Protein AF-A0AB73JIA0-F1 (afdb_monomer)

Solvent-accessible surface area (backbone atoms only — not comparable to full-atom values): 14055 Å² total; per-residue (Å²): 129,87,84,72,58,56,67,62,45,31,50,51,51,56,72,40,84,69,51,59,65,54,54,17,64,78,56,69,47,55,51,71,58,53,50,29,44,58,71,62,78,37,61,73,92,74,50,54,69,69,57,52,50,42,44,34,54,50,27,64,76,40,38,67,52,55,61,73,44,69,89,52,58,68,71,34,65,68,38,80,72,57,69,66,48,55,48,43,53,55,27,49,50,52,42,43,54,39,39,59,33,87,91,45,92,52,66,79,91,64,78,42,84,48,72,63,80,45,63,48,99,85,70,47,74,52,79,78,54,69,36,26,42,36,36,78,46,75,42,76,35,52,53,97,92,46,76,44,84,37,79,47,63,37,73,26,75,54,93,66,91,79,59,96,83,54,54,74,68,51,70,40,68,46,68,45,58,58,58,50,52,53,50,50,18,47,40,45,66,74,67,28,52,73,46,65,46,62,84,51,97,90,43,60,34,41,31,41,34,65,90,83,55,76,42,75,43,56,64,47,83,38,37,41,68,47,74,43,62,46,89,89,66,67,86,131

Mean predicted aligned error: 7.56 Å

Foldseek 3Di:
DPPDPLLVLLLLLLQALPDLVNLCVQLVPDSVVSVCCSVVVDPPVPDDPSVSVSSSVVSVVCVVLSVVCPPPDVQLSNFDDDPQVVQQLVQVVVQQVLQQDPVHPQHQPDKDWDQDWDADPVRDTDRPDAIWIWGFDWTWTDGDHDTDTATQIATGGDPDDDDPPWAFPDKGKDAPSSVVVSVSSVLVVLPWDWDWDDDDPVGTAIWIGSVVDIDGRPRNVRIHMDIDTDPVPPDD

Radius of gyration: 21.77 Å; Cα contacts (8 Å, |Δi|>4): 310; chains: 1; bounding box: 43×48×71 Å

InterPro domains:
  IPR010982 Lambda repressor-like, DNA-binding domain superfamily [SSF47413] (15-68)

Sequence (236 aa):
MENYDVIGSVNTLLQSDIQTSKISKETGISKGYITNLRNGNRNITKASYEVVEKLFQYYLEKREYIEASKDIDENILKTQIPKDIQQFISSLKKSIDNINDSDTNNGINEIAFKQIFNMNKSKQSNNFIKPYWQVDETIPLKFKYDIYAYQLTILTPIEYNININDEIKDFEIVFNHNELELMLKQLIYKGAKVKLIKPSVHGTGVYIDTTQDEIFKYETSFIDIKVNFDNKGGIK

Structure (mmCIF, N/CA/C/O backbone):
data_AF-A0AB73JIA0-F1
#
_entry.id   AF-A0AB73JIA0-F1
#
loop_
_atom_site.group_PDB
_atom_site.id
_atom_site.type_symbol
_atom_site.label_atom_id
_atom_site.label_alt_id
_atom_site.label_comp_id
_atom_site.label_asym_id
_atom_site.label_entity_id
_atom_site.label_seq_id
_atom_site.pdbx_PDB_ins_code
_atom_site.Cartn_x
_atom_site.Cartn_y
_atom_site.Cartn_z
_atom_site.occupancy
_atom_site.B_iso_or_equiv
_atom_site.auth_seq_id
_atom_site.auth_comp_id
_atom_site.auth_asym_id
_atom_site.auth_atom_id
_atom_site.pdbx_PDB_model_num
ATOM 1 N N . MET A 1 1 ? -3.646 30.450 7.643 1.00 40.03 1 MET A N 1
ATOM 2 C CA . MET A 1 1 ? -3.915 29.196 8.375 1.00 40.03 1 MET A CA 1
ATOM 3 C C . MET A 1 1 ? -5.295 28.741 7.964 1.00 40.03 1 MET A C 1
ATOM 5 O O . MET A 1 1 ? -6.249 29.454 8.249 1.00 40.03 1 MET A O 1
ATOM 9 N N . GLU A 1 2 ? -5.400 27.636 7.228 1.00 45.44 2 GLU A N 1
ATOM 10 C CA . GLU A 1 2 ? -6.693 26.970 7.060 1.00 45.44 2 GLU A CA 1
ATOM 11 C C . GLU A 1 2 ? -7.216 26.612 8.453 1.00 45.44 2 GLU A C 1
ATOM 13 O O . GLU A 1 2 ? -6.493 26.030 9.265 1.00 45.44 2 GLU A O 1
ATOM 18 N N . ASN A 1 3 ? -8.436 27.037 8.767 1.00 51.41 3 ASN A N 1
ATOM 19 C CA . ASN A 1 3 ? -9.068 26.739 10.042 1.00 51.41 3 ASN A CA 1
ATOM 20 C C . ASN A 1 3 ? -9.580 25.296 9.972 1.00 51.41 3 ASN A C 1
ATOM 22 O O . ASN A 1 3 ? -10.718 25.058 9.572 1.00 51.41 3 ASN A O 1
ATOM 26 N N . TYR A 1 4 ? -8.703 24.328 10.245 1.00 68.81 4 TYR A N 1
ATOM 27 C CA . TYR A 1 4 ? -9.088 22.923 10.270 1.00 68.81 4 TYR A CA 1
ATOM 28 C C . TYR A 1 4 ? -10.091 22.702 11.401 1.00 68.81 4 TYR A C 1
ATOM 30 O O . TYR A 1 4 ? -9.795 22.973 12.566 1.00 68.81 4 TYR A O 1
ATOM 38 N N . ASP A 1 5 ? -11.269 22.177 11.064 1.00 88.69 5 ASP A N 1
ATOM 39 C CA . ASP A 1 5 ? -12.196 21.652 12.062 1.00 88.69 5 ASP A CA 1
ATOM 40 C C . ASP A 1 5 ? -11.578 20.394 12.689 1.00 88.69 5 ASP A C 1
ATOM 42 O O . ASP A 1 5 ? -11.733 19.273 12.196 1.00 88.69 5 ASP A O 1
ATOM 46 N N . VAL A 1 6 ? -10.815 20.600 13.766 1.00 92.31 6 VAL A N 1
ATOM 47 C CA . VAL A 1 6 ? -10.106 19.545 14.502 1.00 92.31 6 VAL A CA 1
ATOM 48 C C . VAL A 1 6 ? -11.089 18.489 15.002 1.00 92.31 6 VAL A C 1
ATOM 50 O O . VAL A 1 6 ? -10.838 17.292 14.873 1.00 92.31 6 VAL A O 1
ATOM 53 N N . ILE A 1 7 ? -12.234 18.915 15.540 1.00 92.56 7 ILE A N 1
ATOM 54 C CA . ILE A 1 7 ? -13.235 17.999 16.091 1.00 92.56 7 ILE A CA 1
ATOM 55 C C . ILE A 1 7 ? -13.922 17.215 14.971 1.00 92.56 7 ILE A C 1
ATOM 57 O O . ILE A 1 7 ? -14.058 15.996 15.086 1.00 92.56 7 ILE A O 1
ATOM 61 N N . GLY A 1 8 ? -14.303 17.873 13.874 1.00 92.06 8 GLY A N 1
ATOM 62 C CA . GLY A 1 8 ? -14.850 17.209 12.688 1.00 92.06 8 GLY A CA 1
ATOM 63 C C . GLY A 1 8 ? -13.879 16.194 12.083 1.00 92.06 8 GLY A C 1
ATOM 64 O O . GLY A 1 8 ? -14.271 15.073 11.755 1.00 92.06 8 GLY A O 1
ATOM 65 N N . SER A 1 9 ? -12.592 16.533 12.033 1.00 94.44 9 SER A N 1
ATOM 66 C CA . SER A 1 9 ? -11.524 15.648 11.552 1.00 94.44 9 SER A CA 1
ATOM 67 C C . SER A 1 9 ? -11.383 14.397 12.427 1.00 94.44 9 SER A C 1
ATOM 69 O O . SER A 1 9 ? -11.387 13.271 11.926 1.00 94.44 9 SER A O 1
ATOM 71 N N . VAL A 1 10 ? -11.359 14.568 13.753 1.00 95.06 10 VAL A N 1
ATOM 72 C CA . VAL A 1 10 ? -11.325 13.438 14.693 1.00 95.06 10 VAL A CA 1
ATOM 73 C C . VAL A 1 10 ? -12.592 12.586 14.587 1.00 95.06 10 VAL A C 1
ATOM 75 O O . VAL A 1 10 ? -12.501 11.360 14.599 1.00 95.06 10 VAL A O 1
ATOM 78 N N . ASN A 1 11 ? -13.771 13.191 14.431 1.00 93.44 11 ASN A N 1
ATOM 79 C CA . ASN A 1 11 ? -15.011 12.438 14.229 1.00 93.44 11 ASN A CA 1
ATOM 80 C C . ASN A 1 11 ? -14.983 11.623 12.930 1.00 93.44 11 ASN A C 1
ATOM 82 O O . ASN A 1 11 ? -15.370 10.455 12.943 1.00 93.44 11 ASN A O 1
ATOM 86 N N . THR A 1 12 ? -14.449 12.192 11.847 1.00 93.75 12 THR A N 1
ATOM 87 C CA . THR A 1 12 ? -14.273 11.488 10.567 1.00 93.75 12 THR A CA 1
ATOM 88 C C . THR A 1 12 ? -13.355 10.274 10.738 1.00 93.75 12 THR A C 1
ATOM 90 O O . THR A 1 12 ? -13.700 9.166 10.329 1.00 93.75 12 THR A O 1
ATOM 93 N N . LEU A 1 13 ? -12.223 10.431 11.436 1.00 95.00 13 LEU A N 1
ATOM 94 C CA . LEU A 1 13 ? -11.347 9.312 11.796 1.00 95.00 13 LEU A CA 1
ATOM 95 C C . LEU A 1 13 ? -12.089 8.244 12.615 1.00 95.00 13 LEU A C 1
ATOM 97 O O . LEU A 1 13 ? -11.965 7.046 12.349 1.00 95.00 13 LEU A O 1
ATOM 101 N N . LEU A 1 14 ? -12.851 8.652 13.629 1.00 94.19 14 LEU A N 1
ATOM 102 C CA . LEU A 1 14 ? -13.578 7.721 14.489 1.00 94.19 14 LEU A CA 1
ATOM 103 C C . LEU A 1 14 ? -14.649 6.945 13.714 1.00 94.19 14 LEU A C 1
ATOM 105 O O . LEU A 1 14 ? -14.867 5.780 14.038 1.00 94.19 14 LEU A O 1
ATOM 109 N N . GLN A 1 15 ? -15.250 7.535 12.684 1.00 91.62 15 GLN A N 1
ATOM 110 C CA . GLN A 1 15 ? -16.248 6.893 11.822 1.00 91.62 15 GLN A CA 1
ATOM 111 C C . GLN A 1 15 ? -15.644 6.073 10.668 1.00 91.62 15 GLN A C 1
ATOM 113 O O . GLN A 1 15 ? -16.361 5.285 10.060 1.00 91.62 15 GLN A O 1
ATOM 118 N N . SER A 1 16 ? -14.343 6.206 10.391 1.00 92.19 16 SER A N 1
ATOM 119 C CA . SER A 1 16 ? -13.659 5.434 9.344 1.00 92.19 16 SER A CA 1
ATOM 120 C C . SER A 1 16 ? -13.633 3.919 9.611 1.00 92.19 16 SER A C 1
ATOM 122 O O . SER A 1 16 ? -13.743 3.455 10.753 1.00 92.19 16 SER A O 1
ATOM 124 N N . ASP A 1 17 ? -13.379 3.131 8.563 1.00 90.31 17 ASP A N 1
ATOM 125 C CA . ASP A 1 17 ? -13.228 1.671 8.642 1.00 90.31 17 ASP A CA 1
ATOM 126 C C . ASP A 1 17 ? -11.892 1.222 9.268 1.00 90.31 17 ASP A C 1
ATOM 128 O O . ASP A 1 17 ? -11.671 0.030 9.507 1.00 90.31 17 ASP A O 1
ATOM 132 N N . ILE A 1 18 ? -11.014 2.168 9.620 1.00 91.75 18 ILE A N 1
ATOM 133 C CA . ILE A 1 18 ? -9.760 1.882 10.315 1.00 91.75 18 ILE A CA 1
ATOM 134 C C . ILE A 1 18 ? -10.070 1.146 11.622 1.00 91.75 18 ILE A C 1
ATOM 136 O O . ILE A 1 18 ? -10.927 1.539 12.416 1.00 91.75 18 ILE A O 1
ATOM 140 N N . GLN A 1 19 ? -9.368 0.044 11.877 1.00 91.69 19 GLN A N 1
ATOM 141 C CA . GLN A 1 19 ? -9.635 -0.775 13.056 1.00 91.69 19 GLN A CA 1
ATOM 142 C C . GLN A 1 19 ? -9.323 -0.015 14.352 1.00 91.69 19 GLN A C 1
ATOM 144 O O . GLN A 1 19 ? -8.246 0.558 14.509 1.00 91.69 19 GLN A O 1
ATOM 149 N N . THR A 1 20 ? -10.206 -0.120 15.349 1.00 94.38 20 THR A N 1
ATOM 150 C CA . THR A 1 20 ? -10.002 0.458 16.693 1.00 94.38 20 THR A CA 1
ATOM 151 C C . THR A 1 20 ? -8.672 0.030 17.317 1.00 94.38 20 THR A C 1
ATOM 153 O O . THR A 1 20 ? -8.008 0.826 17.972 1.00 94.38 20 THR A O 1
ATOM 156 N N . SER A 1 21 ? -8.255 -1.223 17.109 1.00 93.50 21 SER A N 1
ATOM 157 C CA . SER A 1 21 ? -6.951 -1.722 17.563 1.00 93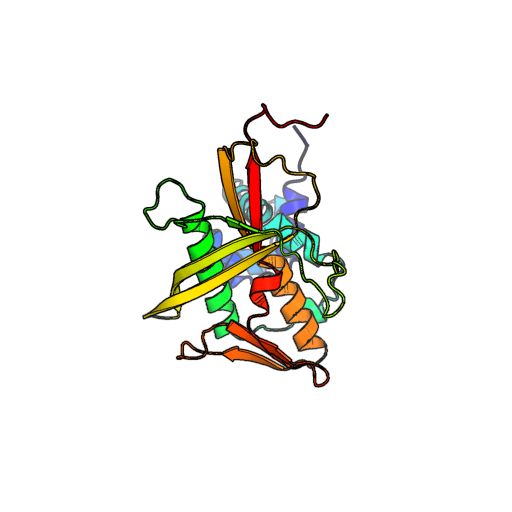.50 21 SER A CA 1
ATOM 158 C C . SER A 1 21 ? -5.773 -1.021 16.889 1.00 93.50 21 SER A C 1
ATOM 160 O O . SER A 1 21 ? -4.754 -0.827 17.545 1.00 93.50 21 SER A O 1
ATOM 162 N N . LYS A 1 22 ? -5.906 -0.638 15.613 1.00 92.25 22 LYS A N 1
ATOM 163 C CA . LYS A 1 22 ? -4.869 0.082 14.864 1.00 92.25 22 LYS A CA 1
ATOM 164 C C . LYS A 1 22 ? -4.749 1.520 15.363 1.00 92.25 22 LYS A C 1
ATOM 166 O O . LYS A 1 22 ? -3.665 1.901 15.786 1.00 92.25 22 LYS A O 1
ATOM 171 N N . ILE A 1 23 ? -5.876 2.236 15.469 1.00 95.94 23 ILE A N 1
ATOM 172 C CA . ILE A 1 23 ? -5.928 3.587 16.059 1.00 95.94 23 ILE A CA 1
ATOM 173 C C . ILE A 1 23 ? -5.315 3.568 17.460 1.00 95.94 23 ILE A C 1
ATOM 175 O O . ILE A 1 23 ? -4.433 4.359 17.766 1.00 95.94 23 ILE A O 1
ATOM 179 N N . SER A 1 24 ? -5.739 2.629 18.307 1.00 96.75 24 SER A N 1
ATOM 180 C CA . SER A 1 24 ? -5.240 2.511 19.679 1.00 96.75 24 SER A CA 1
ATOM 181 C C . SER A 1 24 ? -3.727 2.297 19.743 1.00 96.75 24 SER A C 1
ATOM 183 O O . SER A 1 24 ? -3.047 2.944 20.535 1.00 96.75 24 SER A O 1
ATOM 185 N N . LYS A 1 25 ? -3.194 1.405 18.903 1.00 95.00 25 LYS A N 1
ATOM 186 C CA . LYS A 1 25 ? -1.763 1.099 18.868 1.00 95.00 25 LYS A CA 1
ATOM 187 C C . LYS A 1 25 ? -0.935 2.286 18.377 1.00 95.00 25 LYS A C 1
ATOM 189 O O . LYS A 1 25 ? 0.096 2.566 18.972 1.00 95.00 25 LYS A O 1
ATOM 194 N N . GLU A 1 26 ? -1.366 2.940 17.302 1.00 94.81 26 GLU A N 1
ATOM 195 C CA . GLU A 1 26 ? -0.594 4.006 16.648 1.00 94.81 26 GLU A CA 1
ATOM 196 C C . GLU A 1 26 ? -0.699 5.338 17.411 1.00 94.81 26 GLU A C 1
ATOM 198 O O . GLU A 1 26 ? 0.279 6.068 17.497 1.00 94.81 26 GLU A O 1
ATOM 203 N N . THR A 1 27 ? -1.825 5.608 18.080 1.00 95.75 27 THR A N 1
ATOM 204 C CA . THR A 1 27 ? -1.998 6.820 18.911 1.00 95.75 27 THR A CA 1
ATOM 205 C C . THR A 1 27 ? -1.562 6.647 20.368 1.00 95.75 27 THR A C 1
ATOM 207 O O . THR A 1 27 ? -1.450 7.624 21.105 1.00 95.75 27 THR A O 1
ATOM 210 N N . GLY A 1 28 ? -1.391 5.409 20.839 1.00 95.75 28 GLY A N 1
ATOM 211 C CA . GLY A 1 28 ? -1.160 5.100 22.254 1.00 95.75 28 GLY A CA 1
ATOM 212 C C . GLY A 1 28 ? -2.385 5.300 23.162 1.00 95.75 28 GLY A C 1
ATOM 213 O O . GLY A 1 28 ? -2.286 5.128 24.377 1.00 95.75 28 GLY A O 1
ATOM 214 N N . ILE A 1 29 ? -3.553 5.644 22.611 1.00 96.62 29 ILE A N 1
ATOM 215 C CA . ILE A 1 29 ? -4.802 5.770 23.370 1.00 96.62 29 ILE A CA 1
ATOM 216 C C . ILE A 1 29 ? -5.396 4.376 23.586 1.00 96.62 29 ILE A C 1
ATOM 218 O O . ILE A 1 29 ? -5.401 3.537 22.686 1.00 96.62 29 ILE A O 1
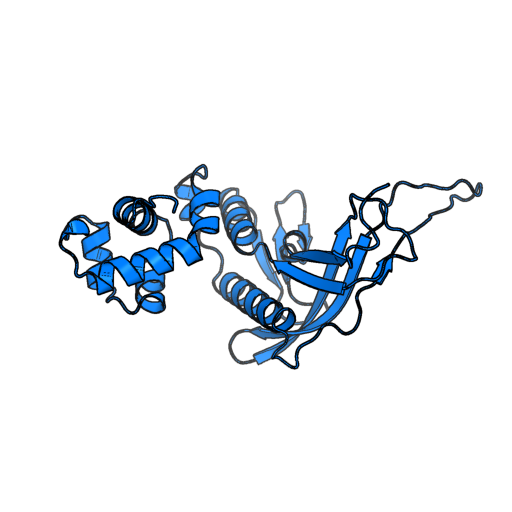ATOM 222 N N . SER A 1 30 ? -5.936 4.098 24.775 1.00 96.62 30 SER A N 1
ATOM 223 C CA . SER A 1 30 ? -6.448 2.759 25.081 1.00 96.62 30 SER A CA 1
ATOM 224 C C . SER A 1 30 ? -7.618 2.356 24.174 1.00 96.62 30 SER A C 1
ATOM 226 O O . SER A 1 30 ? -8.516 3.147 23.878 1.00 96.62 30 SER A O 1
ATOM 228 N N . LYS A 1 31 ? -7.649 1.080 23.768 1.00 96.75 31 LYS A N 1
ATOM 229 C CA . LYS A 1 31 ? -8.689 0.534 22.880 1.00 96.75 31 LYS A CA 1
ATOM 230 C C . LYS A 1 31 ? -10.099 0.803 23.410 1.00 96.75 31 LYS A C 1
ATOM 232 O O . LYS A 1 31 ? -10.961 1.217 22.647 1.00 96.75 31 LYS A O 1
ATOM 237 N N . GLY A 1 32 ? -10.313 0.630 24.718 1.00 96.19 32 GLY A N 1
ATOM 238 C CA . GLY A 1 32 ? -11.599 0.915 25.361 1.00 96.19 32 GLY A CA 1
ATOM 239 C C . GLY A 1 32 ? -11.997 2.393 25.299 1.00 96.19 32 GLY A C 1
ATOM 240 O O . GLY A 1 32 ? -13.177 2.700 25.143 1.00 96.19 32 GLY A O 1
ATOM 241 N N . TYR A 1 33 ? -11.032 3.317 25.363 1.00 96.19 33 TYR A N 1
ATOM 242 C CA . TYR A 1 33 ? -11.296 4.745 25.175 1.00 96.19 33 TYR A CA 1
ATOM 243 C C . TYR A 1 33 ? -11.775 5.021 23.745 1.00 96.19 33 TYR A C 1
ATOM 245 O O . TYR A 1 33 ? -12.819 5.647 23.575 1.00 96.19 33 TYR A O 1
ATOM 253 N N . ILE A 1 34 ? -11.070 4.502 22.731 1.00 96.94 34 ILE A N 1
ATOM 254 C CA . ILE A 1 34 ? -11.454 4.672 21.319 1.00 96.94 34 ILE A CA 1
ATOM 255 C C . ILE A 1 34 ? -12.827 4.050 21.038 1.00 96.94 34 ILE A C 1
ATOM 257 O O . ILE A 1 34 ? -13.661 4.690 20.404 1.00 96.94 34 ILE A O 1
ATOM 261 N N . THR A 1 35 ? -13.109 2.847 21.552 1.00 96.00 35 THR A N 1
ATOM 262 C CA . THR A 1 35 ? -14.434 2.215 21.424 1.00 96.00 35 THR A CA 1
ATOM 263 C C . THR A 1 35 ? -15.538 3.099 22.002 1.00 96.00 35 THR A C 1
ATOM 265 O O . THR A 1 35 ? -16.576 3.280 21.373 1.00 96.00 35 THR A O 1
ATOM 268 N N . ASN A 1 36 ? -15.320 3.683 23.183 1.00 95.88 36 ASN A N 1
ATOM 269 C CA . ASN A 1 36 ? -16.314 4.555 23.805 1.00 95.88 36 ASN A CA 1
ATOM 270 C C . ASN A 1 36 ? -16.536 5.855 23.023 1.00 95.88 36 ASN A C 1
ATOM 272 O O . ASN A 1 36 ? -17.668 6.330 22.987 1.00 95.88 36 ASN A O 1
ATOM 276 N N . LEU A 1 37 ? -15.495 6.414 22.397 1.00 95.31 37 LEU A N 1
ATOM 277 C CA . LEU A 1 37 ? -15.652 7.555 21.491 1.00 95.31 37 LEU A CA 1
ATOM 278 C C . LEU A 1 37 ? -16.466 7.169 20.249 1.00 95.31 37 LEU A C 1
ATOM 280 O O . LEU A 1 37 ? -17.422 7.860 19.917 1.00 95.31 37 LEU A O 1
ATOM 284 N N . ARG A 1 38 ? -16.140 6.039 19.605 1.00 94.12 38 ARG A N 1
ATOM 285 C CA . ARG A 1 38 ? -16.856 5.546 18.413 1.00 94.12 38 ARG A CA 1
ATOM 286 C C . ARG A 1 38 ? -18.339 5.305 18.663 1.00 94.12 38 ARG A C 1
ATOM 288 O O . ARG A 1 38 ? -19.166 5.650 17.832 1.00 94.12 38 ARG A O 1
ATOM 295 N N . ASN A 1 39 ? -18.663 4.737 19.819 1.00 93.12 39 ASN A N 1
ATOM 296 C CA . ASN A 1 39 ? -20.038 4.403 20.178 1.00 93.12 39 ASN A CA 1
ATOM 297 C C . ASN A 1 39 ? -20.837 5.614 20.697 1.00 93.12 39 ASN A C 1
ATOM 299 O O . ASN A 1 39 ? -21.994 5.452 21.066 1.00 93.12 39 ASN A O 1
ATOM 303 N N . GLY A 1 40 ? -20.229 6.801 20.809 1.00 88.88 40 GLY A N 1
ATOM 304 C CA . GLY A 1 40 ? -20.873 7.986 21.389 1.00 88.88 40 GLY A CA 1
ATOM 305 C C . GLY A 1 40 ? -21.019 7.955 22.917 1.00 88.88 40 GLY A C 1
ATOM 306 O O . GLY A 1 40 ? -21.545 8.897 23.505 1.00 88.88 40 GLY A O 1
ATOM 307 N N . ASN A 1 41 ? -20.500 6.920 23.589 1.00 89.50 41 ASN A N 1
ATOM 308 C CA . ASN A 1 41 ? -20.487 6.810 25.055 1.00 89.50 41 ASN A CA 1
ATOM 309 C C . ASN A 1 41 ? -19.570 7.857 25.715 1.00 89.50 41 ASN A C 1
ATOM 311 O O . ASN A 1 41 ? -19.688 8.139 26.908 1.00 89.50 41 ASN A O 1
ATOM 315 N N . ARG A 1 42 ? -18.620 8.415 24.957 1.00 87.75 42 ARG A N 1
ATOM 316 C CA . ARG A 1 42 ? -17.797 9.566 25.342 1.00 87.75 42 ARG A CA 1
ATOM 317 C C . ARG A 1 42 ? -17.873 10.631 24.261 1.00 87.75 42 ARG A C 1
ATOM 319 O O . ARG A 1 42 ? -17.785 10.319 23.080 1.00 87.75 42 ARG A O 1
ATOM 326 N N . ASN A 1 43 ? -17.978 11.888 24.683 1.00 88.31 43 ASN A N 1
ATOM 327 C CA . ASN A 1 43 ? -17.952 13.027 23.774 1.00 88.31 43 ASN A CA 1
ATOM 328 C C . ASN A 1 43 ? -16.510 13.519 23.592 1.00 88.31 43 ASN A C 1
ATOM 330 O O . ASN A 1 43 ? -15.858 13.875 24.576 1.00 88.31 43 ASN A O 1
ATOM 334 N N . ILE A 1 44 ? -16.037 13.567 22.345 1.00 91.19 44 ILE A N 1
ATOM 335 C CA . ILE A 1 44 ? -14.698 14.056 22.004 1.00 91.19 44 ILE A CA 1
ATOM 336 C C . ILE A 1 44 ? -14.473 15.513 22.431 1.00 91.19 44 ILE A C 1
ATOM 338 O O . 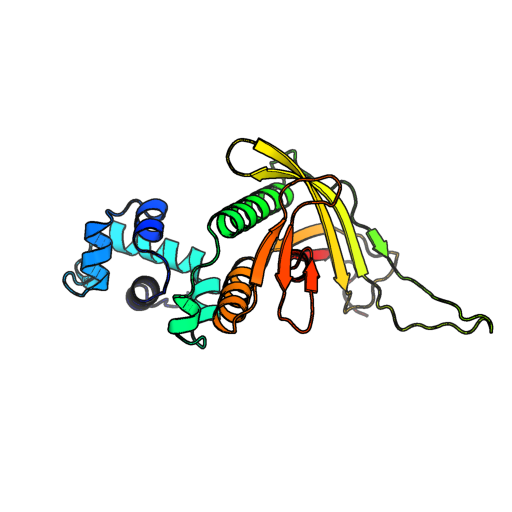ILE A 1 44 ? -13.368 15.860 22.828 1.00 91.19 44 ILE A O 1
ATOM 342 N N . THR A 1 45 ? -15.517 16.349 22.474 1.00 88.88 45 THR A N 1
ATOM 343 C CA . THR A 1 45 ? -15.402 17.749 22.929 1.00 88.88 45 THR A CA 1
ATOM 344 C C . THR A 1 45 ? -15.084 17.875 24.420 1.00 88.88 45 THR A C 1
ATOM 346 O O . THR A 1 45 ? -14.718 18.950 24.884 1.00 88.88 45 THR A O 1
ATOM 349 N N . LYS A 1 46 ? -15.221 16.779 25.177 1.00 91.31 46 LYS A N 1
ATOM 350 C CA . LYS A 1 46 ? -14.870 16.679 26.600 1.00 91.31 46 LYS A CA 1
ATOM 351 C C . LYS A 1 46 ? -13.577 15.889 26.835 1.00 91.31 46 LYS A C 1
ATOM 353 O O . LYS A 1 46 ? -13.227 15.639 27.987 1.00 91.31 46 LYS A O 1
ATOM 358 N N . ALA A 1 47 ? -12.906 15.431 25.776 1.00 92.12 47 ALA A N 1
ATOM 359 C CA . ALA A 1 47 ? -11.626 14.746 25.895 1.00 92.12 47 ALA A CA 1
ATOM 360 C C . ALA A 1 47 ? -10.512 15.737 26.271 1.00 92.12 47 ALA A C 1
ATOM 362 O O . ALA A 1 47 ? -10.645 16.945 26.079 1.00 92.12 47 ALA A O 1
ATOM 363 N N . SER A 1 48 ? -9.407 15.229 26.824 1.00 94.50 48 SER A N 1
ATOM 364 C CA . SER A 1 48 ? -8.239 16.071 27.085 1.00 94.50 48 SER A CA 1
ATOM 365 C C . SER A 1 48 ? -7.628 16.556 25.771 1.00 94.50 48 SER A C 1
ATOM 367 O O . SER A 1 48 ? -7.708 15.865 24.753 1.00 94.50 48 SER A O 1
ATOM 369 N N . TYR A 1 49 ? -6.964 17.713 25.820 1.00 93.56 49 TYR A N 1
ATOM 370 C CA . TYR A 1 49 ? -6.220 18.255 24.681 1.00 93.56 49 TYR A CA 1
ATOM 371 C C . TYR A 1 49 ? -5.285 17.205 24.064 1.00 93.56 49 TYR A C 1
ATOM 373 O O . TYR A 1 49 ? -5.349 16.969 22.866 1.00 93.56 49 TYR A O 1
ATOM 381 N N . GLU A 1 50 ? -4.517 16.491 24.894 1.00 95.12 50 GLU A N 1
ATOM 382 C CA . GLU A 1 50 ? -3.595 15.437 24.446 1.00 95.12 50 GLU A CA 1
ATOM 383 C C . GLU A 1 50 ? -4.294 14.331 23.633 1.00 95.12 50 GLU A C 1
ATOM 385 O O . GLU A 1 50 ? -3.757 13.845 22.639 1.00 95.12 50 GLU A O 1
ATOM 390 N N . VAL A 1 51 ? -5.502 13.918 24.032 1.00 95.88 51 VAL A N 1
ATOM 391 C CA . VAL A 1 51 ? -6.266 12.897 23.299 1.00 95.88 51 VAL A CA 1
ATOM 392 C C . VAL A 1 51 ? -6.732 13.438 21.950 1.00 95.88 51 VAL A C 1
ATOM 394 O O . VAL A 1 51 ? -6.624 12.735 20.946 1.00 95.88 51 VAL A O 1
ATOM 397 N N . VAL A 1 52 ? -7.244 14.671 21.924 1.00 96.12 52 VAL A N 1
ATOM 398 C CA . VAL A 1 52 ? -7.705 15.320 20.689 1.00 96.12 52 VAL A CA 1
ATOM 399 C C . VAL A 1 52 ? -6.537 15.526 19.728 1.00 96.12 52 VAL A C 1
ATOM 401 O O . VAL A 1 52 ? -6.651 15.169 18.562 1.00 96.12 52 VAL A O 1
ATOM 404 N N . GLU A 1 53 ? -5.406 16.025 20.221 1.00 96.00 53 GLU A N 1
ATOM 405 C CA . GLU A 1 53 ? -4.188 16.249 19.445 1.00 96.00 53 GLU A CA 1
ATOM 406 C C . GLU A 1 53 ? -3.668 14.947 18.831 1.00 96.00 53 GLU A C 1
ATOM 408 O O . GLU A 1 53 ? -3.488 14.881 17.618 1.00 96.00 53 GLU A O 1
ATOM 413 N N . LYS A 1 54 ? -3.516 13.874 19.620 1.00 97.19 54 LYS A N 1
ATOM 414 C CA . LYS A 1 54 ? -3.059 12.570 19.109 1.00 97.19 54 LYS A CA 1
ATOM 415 C C . LYS A 1 54 ? -3.987 11.997 18.040 1.00 97.19 54 LYS A C 1
ATOM 417 O O . LYS A 1 54 ? -3.514 11.467 17.038 1.00 97.19 54 LYS A O 1
ATOM 422 N N . LEU A 1 55 ? -5.303 12.095 18.235 1.00 96.88 55 LEU A N 1
ATOM 423 C CA . LEU A 1 55 ? -6.272 11.635 17.237 1.00 96.88 55 LEU A CA 1
ATOM 424 C C . LEU A 1 55 ? -6.269 12.513 15.986 1.00 96.88 55 LEU A C 1
ATOM 426 O O . LEU A 1 55 ? -6.439 11.994 14.888 1.00 96.88 55 LEU A O 1
ATOM 430 N N . PHE A 1 56 ? -6.071 13.820 16.134 1.00 96.38 56 PHE A N 1
ATOM 431 C CA . PHE A 1 56 ? -6.009 14.735 15.004 1.00 96.38 56 PHE A CA 1
ATOM 432 C C . PHE A 1 56 ? -4.742 14.523 14.171 1.00 96.38 56 PHE A C 1
ATOM 434 O O . PHE A 1 56 ? -4.841 14.422 12.953 1.00 96.38 56 PHE A O 1
ATOM 441 N N . GLN A 1 57 ? -3.579 14.355 14.804 1.00 96.06 57 GLN A N 1
ATOM 442 C CA . GLN A 1 57 ? -2.345 13.996 14.094 1.00 96.06 57 GLN A CA 1
ATOM 443 C C . GLN A 1 57 ? -2.508 12.674 13.346 1.00 96.06 57 GLN A C 1
ATOM 445 O O . GLN A 1 57 ? -2.196 12.579 12.163 1.00 96.06 57 GLN A O 1
ATOM 450 N N . TYR A 1 58 ? -3.127 11.686 13.991 1.00 96.69 58 TYR A N 1
ATOM 451 C CA . TYR A 1 58 ? -3.421 10.420 13.336 1.00 96.69 58 TYR A CA 1
ATOM 452 C C . TYR A 1 58 ? -4.400 10.550 12.164 1.00 96.69 58 TYR A C 1
ATOM 454 O O . TYR A 1 58 ? -4.257 9.869 11.152 1.00 96.69 58 TYR A O 1
ATOM 462 N N . TYR A 1 59 ? -5.396 11.432 12.272 1.00 95.50 59 TYR A N 1
ATOM 463 C CA . TYR A 1 59 ? -6.260 11.762 11.143 1.00 95.50 59 TYR A CA 1
ATOM 464 C C . TYR A 1 59 ? -5.448 12.346 9.986 1.00 95.50 59 TYR A C 1
ATOM 466 O O . TYR A 1 59 ? -5.636 11.899 8.861 1.00 95.50 59 TYR A O 1
ATOM 474 N N . LEU A 1 60 ? -4.540 13.293 10.244 1.00 94.75 60 LEU A N 1
ATOM 475 C CA . LEU A 1 60 ? -3.706 13.895 9.199 1.00 94.75 60 LEU A CA 1
ATOM 476 C C . LEU A 1 60 ? -2.852 12.837 8.489 1.00 94.75 60 LEU A C 1
ATOM 478 O O . LEU A 1 60 ? -2.829 12.805 7.263 1.00 94.75 60 LEU A O 1
ATOM 482 N N . GLU A 1 61 ? -2.256 11.907 9.239 1.00 92.94 61 GLU A N 1
ATOM 483 C CA . GLU A 1 61 ? -1.499 10.775 8.683 1.00 92.94 61 GLU A CA 1
ATOM 484 C C . GLU A 1 61 ? -2.348 9.823 7.825 1.00 92.94 61 GLU A C 1
ATOM 486 O O . GLU A 1 61 ? -1.823 9.136 6.949 1.00 92.94 61 GLU A O 1
ATOM 491 N N . LYS A 1 62 ? -3.652 9.715 8.103 1.00 93.31 62 LYS A N 1
ATOM 492 C CA . LYS A 1 62 ? -4.586 8.819 7.396 1.00 93.31 62 LYS A CA 1
ATOM 493 C C . LYS A 1 62 ? -5.534 9.556 6.463 1.00 93.31 62 LYS A C 1
ATOM 495 O O . LYS A 1 62 ? -6.427 8.928 5.896 1.00 93.31 62 LYS A O 1
ATOM 500 N N . ARG A 1 63 ? -5.349 10.863 6.289 1.00 92.31 63 ARG A N 1
ATOM 501 C CA . ARG A 1 63 ? -6.282 11.733 5.577 1.00 92.31 63 ARG A CA 1
ATOM 502 C C . ARG A 1 63 ? -6.508 11.254 4.153 1.00 92.31 63 ARG A C 1
ATOM 504 O O . ARG A 1 63 ? -7.655 11.101 3.763 1.00 92.31 63 ARG A O 1
ATOM 511 N N . GLU A 1 64 ? -5.436 10.946 3.429 1.00 90.00 64 GLU A N 1
ATOM 512 C CA . GLU A 1 64 ? -5.516 10.462 2.046 1.00 90.00 64 GLU A CA 1
ATOM 513 C C . GLU A 1 64 ? -6.359 9.189 1.930 1.00 90.00 64 GLU A C 1
ATOM 515 O O . GLU A 1 64 ? -7.237 9.097 1.079 1.00 90.00 64 GLU A O 1
ATOM 520 N N . TYR A 1 65 ? -6.155 8.227 2.836 1.00 91.94 65 TYR A N 1
ATOM 521 C CA . TYR A 1 65 ? -6.951 7.001 2.883 1.00 91.94 65 TYR A CA 1
ATOM 522 C C . TYR A 1 65 ? -8.430 7.292 3.175 1.00 91.94 65 TYR A C 1
ATOM 524 O O . TYR A 1 65 ? -9.328 6.755 2.525 1.00 91.94 65 TYR A O 1
ATOM 532 N N . ILE A 1 66 ? -8.695 8.145 4.167 1.00 92.25 66 ILE A N 1
ATOM 533 C CA . ILE A 1 66 ? -10.054 8.511 4.579 1.00 92.25 66 ILE A CA 1
ATOM 534 C C . ILE A 1 66 ? -10.770 9.257 3.451 1.00 92.25 66 ILE A C 1
ATOM 536 O O . ILE A 1 66 ? -11.939 9.001 3.198 1.00 92.25 66 ILE A O 1
ATOM 540 N N . GLU A 1 67 ? -10.087 10.163 2.755 1.00 89.12 67 GLU A N 1
ATOM 541 C CA . GLU A 1 67 ? -10.641 10.907 1.626 1.00 89.12 67 GLU A CA 1
ATOM 542 C C . GLU A 1 67 ? -10.908 10.000 0.423 1.00 89.12 67 GLU A C 1
ATOM 544 O O . GLU A 1 67 ? -12.013 10.044 -0.114 1.00 89.12 67 GLU A O 1
ATOM 549 N N . ALA A 1 68 ? -9.972 9.114 0.072 1.00 88.12 68 ALA A N 1
ATOM 550 C CA . ALA A 1 68 ? -10.138 8.151 -1.019 1.00 88.12 68 ALA A CA 1
ATOM 551 C C . ALA A 1 68 ? -11.246 7.109 -0.763 1.00 88.12 68 ALA A C 1
ATOM 553 O O . ALA A 1 68 ? -11.741 6.488 -1.702 1.00 88.12 68 ALA A O 1
ATOM 554 N N . SER A 1 69 ? -11.651 6.910 0.495 1.00 90.06 69 SER A N 1
ATOM 555 C CA . SER A 1 69 ? -12.695 5.950 0.877 1.00 90.06 69 SER A CA 1
ATOM 5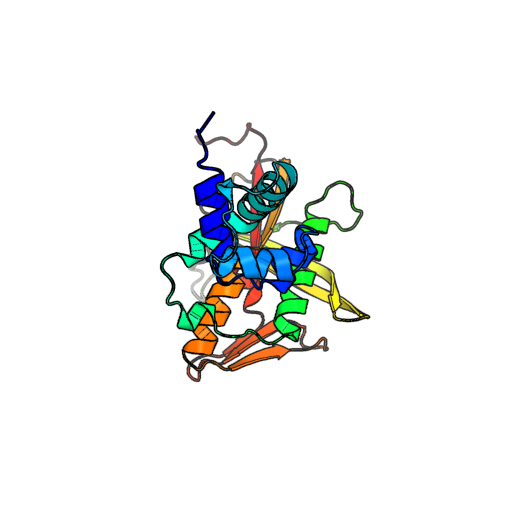56 C C . SER A 1 69 ? -14.096 6.547 1.027 1.00 90.06 69 SER A C 1
ATOM 558 O O . SER A 1 69 ? -15.044 5.777 1.165 1.00 90.06 69 SER A O 1
ATOM 560 N N . LYS A 1 70 ? -14.266 7.878 0.959 1.00 87.88 70 LYS A N 1
ATOM 561 C CA . LYS A 1 70 ? -15.560 8.552 1.210 1.00 87.88 70 LYS A CA 1
ATOM 562 C C . LYS A 1 70 ? -16.703 8.051 0.327 1.00 87.88 70 LYS A C 1
ATOM 564 O O . LYS A 1 70 ? -17.814 7.894 0.822 1.00 87.88 70 LYS A O 1
ATOM 569 N N . ASP A 1 71 ? -16.416 7.790 -0.945 1.00 88.06 71 ASP A N 1
ATOM 570 C CA . ASP A 1 71 ? -17.419 7.404 -1.946 1.00 88.06 71 ASP A CA 1
ATOM 571 C C . ASP A 1 71 ? -17.484 5.883 -2.180 1.00 88.06 71 ASP A C 1
ATOM 573 O O . ASP A 1 71 ? -18.156 5.409 -3.098 1.00 88.06 71 ASP A O 1
ATOM 577 N N . ILE A 1 72 ? -16.776 5.092 -1.366 1.00 90.69 72 ILE A N 1
ATOM 578 C CA . ILE A 1 72 ? -16.741 3.631 -1.479 1.00 90.69 72 ILE A CA 1
ATOM 579 C C . ILE A 1 72 ? -17.807 3.016 -0.565 1.00 90.69 72 ILE A C 1
ATOM 581 O O . ILE A 1 72 ? -17.935 3.383 0.600 1.00 90.69 72 ILE A O 1
ATOM 585 N N . ASP A 1 73 ? -18.546 2.030 -1.086 1.00 92.06 73 ASP A N 1
ATOM 586 C CA . ASP A 1 73 ? -19.558 1.289 -0.324 1.00 92.06 73 ASP A CA 1
ATOM 587 C C . ASP A 1 73 ? -18.980 0.694 0.976 1.00 92.06 73 ASP A C 1
ATOM 589 O O . ASP A 1 73 ? -17.918 0.065 0.990 1.00 92.06 73 ASP A O 1
ATOM 593 N N . GLU A 1 74 ? -19.702 0.848 2.087 1.00 89.56 74 GLU A N 1
ATOM 594 C CA . GLU A 1 74 ? -19.235 0.421 3.410 1.00 89.56 74 GLU A CA 1
ATOM 595 C C . GLU A 1 74 ? -18.963 -1.097 3.485 1.00 89.56 74 GLU A C 1
ATOM 597 O O . GLU A 1 74 ? -18.074 -1.543 4.216 1.00 89.56 74 GLU A O 1
ATOM 602 N N . ASN A 1 75 ? -19.688 -1.920 2.718 1.00 92.31 75 ASN A N 1
ATOM 603 C CA . ASN A 1 75 ? -19.457 -3.366 2.667 1.00 92.31 75 ASN A CA 1
ATOM 604 C C . ASN A 1 75 ? -18.149 -3.702 1.944 1.00 92.31 75 ASN A C 1
ATOM 606 O O . ASN A 1 75 ? -17.463 -4.655 2.326 1.00 92.31 75 ASN A O 1
ATOM 610 N N . ILE A 1 76 ? -17.764 -2.895 0.952 1.00 93.56 76 ILE A N 1
ATOM 611 C CA . ILE A 1 76 ? -16.443 -2.985 0.329 1.00 93.56 76 ILE A CA 1
ATOM 612 C C . ILE A 1 76 ? -15.379 -2.634 1.369 1.00 93.56 76 ILE A C 1
ATOM 614 O O . ILE A 1 76 ? -14.449 -3.411 1.563 1.00 93.56 76 ILE A O 1
ATOM 618 N N . LEU A 1 77 ? -15.533 -1.530 2.104 1.00 91.94 77 LEU A N 1
ATOM 619 C CA . LEU A 1 77 ? -14.557 -1.118 3.124 1.00 91.94 77 LEU A CA 1
ATOM 620 C C . LEU A 1 77 ? -14.372 -2.168 4.235 1.00 91.94 77 LEU A C 1
ATOM 622 O O . LEU A 1 77 ? -13.251 -2.424 4.678 1.00 91.94 77 LEU A O 1
ATOM 626 N N . LYS A 1 78 ? -15.454 -2.850 4.631 1.00 91.19 78 LYS A N 1
ATOM 627 C CA . LYS A 1 78 ? -15.430 -3.952 5.614 1.00 91.19 78 LYS A CA 1
ATOM 628 C C . LYS A 1 78 ? -14.757 -5.231 5.102 1.00 91.19 78 LYS A C 1
ATOM 630 O O . LYS A 1 78 ? -14.433 -6.108 5.915 1.00 91.19 78 LYS A O 1
ATOM 635 N N . THR A 1 79 ? -14.540 -5.353 3.793 1.00 93.88 79 THR A N 1
ATOM 636 C CA . THR A 1 79 ? -13.919 -6.530 3.179 1.00 93.88 79 THR A CA 1
ATOM 637 C C . THR A 1 79 ? -12.497 -6.721 3.704 1.00 93.88 79 THR A C 1
ATOM 639 O O . THR A 1 79 ? -11.683 -5.799 3.743 1.00 93.88 79 THR A O 1
ATOM 642 N N . GLN A 1 80 ? -12.190 -7.942 4.148 1.00 92.31 80 GLN A N 1
ATOM 643 C CA . GLN A 1 80 ? -10.901 -8.256 4.758 1.00 92.31 80 GLN A CA 1
ATOM 644 C C . GLN A 1 80 ? -9.888 -8.696 3.705 1.00 92.31 80 GLN A C 1
ATOM 646 O O . GLN A 1 80 ? -10.040 -9.746 3.082 1.00 92.31 80 GLN A O 1
ATOM 651 N N . ILE A 1 81 ? -8.803 -7.937 3.580 1.00 95.12 81 ILE A N 1
ATOM 652 C CA . ILE A 1 81 ? -7.622 -8.374 2.831 1.00 95.12 81 ILE A CA 1
ATOM 653 C C . ILE A 1 81 ? -6.902 -9.467 3.640 1.00 95.12 81 ILE A C 1
ATOM 655 O O . ILE A 1 81 ? -6.759 -9.321 4.858 1.00 95.12 81 ILE A O 1
ATOM 659 N N . PRO A 1 82 ? -6.406 -10.544 3.011 1.00 94.81 82 PRO A N 1
ATOM 660 C CA . PRO A 1 82 ? -5.570 -11.540 3.676 1.00 94.81 82 PRO A CA 1
ATOM 661 C C . PRO A 1 82 ? -4.403 -10.932 4.477 1.00 94.81 82 PRO A C 1
ATOM 663 O O . PRO A 1 82 ? -3.728 -10.002 4.036 1.00 94.81 82 PRO A O 1
ATOM 666 N N . LYS A 1 83 ? -4.155 -11.454 5.688 1.00 92.06 83 LYS A N 1
ATOM 667 C CA . LYS A 1 83 ? -3.161 -10.890 6.627 1.00 92.06 83 LYS A CA 1
ATOM 668 C C . LYS A 1 83 ? -1.735 -10.881 6.077 1.00 92.06 83 LYS A C 1
ATOM 670 O O . LYS A 1 83 ? -0.960 -9.992 6.410 1.00 92.06 83 LYS A O 1
ATOM 675 N N . ASP A 1 84 ? -1.376 -11.885 5.291 1.00 91.75 84 ASP A N 1
ATOM 676 C CA . ASP A 1 84 ? -0.081 -11.971 4.622 1.00 91.75 84 ASP A CA 1
ATOM 677 C C . ASP A 1 84 ? 0.097 -10.865 3.578 1.00 91.75 84 ASP A C 1
ATOM 679 O O . ASP A 1 84 ? 1.156 -10.247 3.537 1.00 91.75 84 ASP A O 1
ATOM 683 N N . ILE A 1 85 ? -0.945 -10.543 2.812 1.00 95.12 85 ILE A N 1
ATOM 684 C CA . ILE A 1 85 ? -0.935 -9.415 1.872 1.00 95.12 85 ILE A CA 1
ATOM 685 C C . ILE A 1 85 ? -0.815 -8.085 2.621 1.00 95.12 85 ILE A C 1
ATOM 687 O O . ILE A 1 85 ? 0.014 -7.258 2.254 1.00 95.12 85 ILE A O 1
ATOM 691 N N . GLN A 1 86 ? -1.562 -7.890 3.713 1.00 93.81 86 GLN A N 1
ATOM 692 C CA . GLN A 1 86 ? -1.429 -6.678 4.537 1.00 93.81 86 GLN A CA 1
ATOM 693 C C . GLN A 1 86 ? 0.006 -6.504 5.069 1.00 93.81 86 GLN A C 1
ATOM 695 O O . GLN A 1 86 ? 0.561 -5.406 5.042 1.00 93.81 86 GLN A O 1
ATOM 700 N N . GLN A 1 87 ? 0.629 -7.594 5.537 1.00 91.75 87 GLN A N 1
ATOM 701 C CA . GLN A 1 87 ? 2.023 -7.588 5.992 1.00 91.75 87 GLN A CA 1
ATOM 702 C C . GLN A 1 87 ? 2.999 -7.282 4.855 1.00 91.75 87 GLN A C 1
ATOM 704 O O . GLN A 1 87 ? 3.940 -6.516 5.058 1.00 91.75 87 GLN A O 1
ATOM 709 N N . PHE A 1 88 ? 2.768 -7.858 3.675 1.00 93.88 88 PHE A N 1
ATOM 710 C CA . PHE A 1 88 ? 3.559 -7.598 2.479 1.00 93.88 88 PHE A CA 1
ATOM 711 C C . PHE A 1 88 ? 3.502 -6.119 2.078 1.00 93.88 88 PHE A C 1
ATOM 713 O O . PHE A 1 88 ? 4.552 -5.488 2.010 1.00 93.88 88 PHE A O 1
ATOM 720 N N . ILE A 1 89 ? 2.304 -5.543 1.920 1.00 95.38 89 ILE A N 1
ATOM 721 C CA . ILE A 1 89 ? 2.115 -4.127 1.552 1.00 95.38 89 ILE A CA 1
ATOM 722 C C . ILE A 1 89 ? 2.793 -3.212 2.574 1.00 95.38 89 ILE A C 1
ATOM 724 O O . ILE A 1 89 ? 3.535 -2.306 2.202 1.00 95.38 89 ILE A O 1
ATOM 728 N N . SER A 1 90 ? 2.600 -3.476 3.871 1.00 93.56 90 SER A N 1
ATOM 729 C CA . SER A 1 90 ? 3.235 -2.687 4.930 1.00 93.56 90 SER A CA 1
ATOM 730 C C . SER A 1 90 ? 4.760 -2.775 4.892 1.00 93.56 90 SER A C 1
ATOM 732 O O . SER A 1 90 ? 5.424 -1.768 5.137 1.00 93.56 90 SER A O 1
ATOM 734 N N . SER A 1 91 ? 5.327 -3.950 4.604 1.00 93.50 91 SER A N 1
ATOM 735 C CA . SER A 1 91 ? 6.776 -4.063 4.464 1.00 93.50 91 SER A CA 1
ATOM 736 C C . SER A 1 91 ? 7.282 -3.396 3.197 1.00 93.50 91 SER A C 1
ATOM 738 O O . SER A 1 91 ? 8.364 -2.824 3.247 1.00 93.50 91 SER A O 1
ATOM 740 N N . LEU A 1 92 ? 6.545 -3.481 2.088 1.00 94.88 92 LEU A N 1
ATOM 741 C CA . LEU A 1 92 ? 6.953 -2.888 0.819 1.00 94.88 92 LEU A CA 1
ATOM 742 C C . LEU A 1 92 ? 6.975 -1.374 0.939 1.00 94.88 92 LEU A C 1
ATOM 744 O O . LEU A 1 92 ? 7.980 -0.759 0.604 1.00 94.88 92 LEU A O 1
ATOM 748 N N . LYS A 1 93 ? 5.933 -0.803 1.553 1.00 94.88 93 LYS A N 1
ATOM 749 C CA . LYS A 1 93 ? 5.901 0.611 1.914 1.00 94.88 93 LYS A CA 1
ATOM 750 C C . LYS A 1 93 ? 7.110 0.997 2.748 1.00 94.88 93 LYS A C 1
ATOM 752 O O . LYS A 1 93 ? 7.811 1.919 2.378 1.00 94.88 93 LYS A O 1
ATOM 757 N N . LYS A 1 94 ? 7.409 0.257 3.817 1.00 92.69 94 LYS A N 1
ATOM 758 C CA . LYS A 1 94 ? 8.568 0.569 4.659 1.00 92.69 94 LYS A CA 1
ATOM 759 C C . LYS A 1 94 ? 9.893 0.490 3.893 1.00 92.69 94 LYS A C 1
ATOM 761 O O . LYS A 1 94 ? 10.771 1.311 4.123 1.00 92.69 94 LYS A O 1
ATOM 766 N N . SER A 1 95 ? 10.061 -0.504 3.021 1.00 92.62 95 SER A N 1
ATOM 767 C CA . SER A 1 95 ? 11.269 -0.612 2.202 1.00 92.62 95 SER A CA 1
ATOM 768 C C . SER A 1 95 ? 11.394 0.567 1.234 1.00 92.62 95 SER A C 1
ATOM 770 O O . SER A 1 95 ? 12.486 1.101 1.114 1.00 92.62 95 SER A O 1
ATOM 772 N N . ILE A 1 96 ? 10.295 1.005 0.611 1.00 94.06 96 ILE A N 1
ATOM 773 C CA . ILE A 1 96 ? 10.258 2.188 -0.264 1.00 94.06 96 ILE A CA 1
ATOM 774 C C . ILE A 1 96 ? 10.495 3.483 0.524 1.00 94.06 96 ILE A C 1
ATOM 776 O O . ILE A 1 96 ? 11.298 4.303 0.102 1.00 94.06 96 ILE A O 1
ATOM 780 N N . ASP A 1 97 ? 9.872 3.642 1.695 1.00 92.56 97 ASP A N 1
ATOM 781 C CA . ASP A 1 97 ? 10.089 4.798 2.573 1.00 92.56 97 ASP A CA 1
ATOM 782 C C . ASP A 1 97 ? 11.576 4.925 2.938 1.00 92.56 97 ASP A C 1
ATOM 784 O O . ASP A 1 97 ? 12.133 6.011 2.866 1.00 92.56 97 ASP A O 1
ATOM 788 N N . ASN A 1 98 ? 12.235 3.807 3.275 1.00 91.38 98 ASN A N 1
ATOM 789 C CA . ASN A 1 98 ? 13.673 3.800 3.542 1.00 91.38 98 ASN A CA 1
ATOM 790 C C . ASN A 1 98 ? 14.484 4.178 2.291 1.00 91.38 98 ASN A C 1
ATOM 792 O O . ASN A 1 98 ? 15.483 4.867 2.415 1.00 91.38 98 ASN A O 1
ATOM 796 N N . ILE A 1 99 ? 14.066 3.733 1.103 1.00 91.50 99 ILE A N 1
ATOM 797 C CA . ILE A 1 99 ? 14.748 4.062 -0.156 1.00 91.50 99 ILE A CA 1
ATOM 798 C C . ILE A 1 99 ? 14.707 5.557 -0.464 1.00 91.50 99 ILE A C 1
ATOM 800 O O . ILE A 1 99 ? 15.689 6.112 -0.951 1.00 91.50 99 ILE A O 1
ATOM 804 N N . ASN A 1 100 ? 13.584 6.204 -0.168 1.00 91.62 100 ASN A N 1
ATOM 805 C CA . ASN A 1 100 ? 13.436 7.645 -0.344 1.00 91.62 100 ASN A CA 1
ATOM 806 C C . ASN A 1 100 ? 14.106 8.455 0.778 1.00 91.62 100 ASN A C 1
ATOM 808 O O . ASN A 1 100 ? 14.271 9.665 0.640 1.00 91.62 100 ASN A O 1
ATOM 812 N N . ASP A 1 101 ? 14.460 7.818 1.896 1.00 87.88 101 ASP A N 1
ATOM 813 C CA . ASP A 1 101 ? 15.126 8.462 3.022 1.00 87.88 101 ASP A CA 1
ATOM 814 C C . ASP A 1 101 ? 16.641 8.527 2.778 1.00 87.88 101 ASP A C 1
ATOM 816 O O . ASP A 1 101 ? 17.351 7.517 2.833 1.00 87.88 101 ASP A O 1
ATOM 820 N N . SER A 1 102 ? 17.132 9.747 2.539 1.00 75.31 102 SER A N 1
ATOM 821 C CA . SER A 1 102 ? 18.543 10.043 2.274 1.00 75.31 102 SER A CA 1
ATOM 822 C C . SER A 1 102 ? 19.489 9.656 3.411 1.00 75.31 102 SER A C 1
ATOM 824 O O . SER A 1 102 ? 20.694 9.552 3.187 1.00 75.31 102 SER A O 1
ATOM 826 N N . ASP A 1 103 ? 18.965 9.449 4.622 1.00 76.12 103 ASP A N 1
ATOM 827 C CA . ASP A 1 103 ? 19.755 9.072 5.793 1.00 76.12 103 ASP A CA 1
ATOM 828 C C . ASP A 1 103 ? 19.961 7.550 5.906 1.00 76.12 103 ASP A C 1
ATOM 830 O O . ASP A 1 103 ? 20.673 7.079 6.802 1.00 76.12 103 ASP A O 1
ATOM 834 N N . THR A 1 104 ? 19.371 6.752 5.006 1.00 70.19 104 THR A N 1
ATOM 835 C CA . THR A 1 104 ? 19.560 5.298 4.986 1.00 70.19 104 THR A CA 1
ATOM 836 C C . THR A 1 104 ? 20.481 4.842 3.853 1.00 70.19 104 THR A C 1
ATOM 838 O O . THR A 1 104 ? 20.492 5.382 2.754 1.00 70.19 104 THR A O 1
ATOM 841 N N . ASN A 1 105 ? 21.245 3.772 4.097 1.00 65.44 105 ASN A N 1
ATOM 842 C CA . ASN A 1 105 ? 22.116 3.159 3.082 1.00 65.44 105 ASN A CA 1
ATOM 843 C C . ASN A 1 105 ? 21.355 2.281 2.065 1.00 65.44 105 ASN A C 1
ATOM 845 O O . ASN A 1 105 ? 21.984 1.592 1.261 1.00 65.44 105 ASN A O 1
ATOM 849 N N . ASN A 1 106 ? 20.021 2.238 2.120 1.00 69.06 106 ASN A N 1
ATOM 850 C CA . ASN A 1 106 ? 19.210 1.417 1.227 1.00 69.06 106 ASN A CA 1
ATOM 851 C C . ASN A 1 106 ? 18.807 2.246 0.004 1.00 69.06 106 ASN A C 1
ATOM 853 O O . ASN A 1 106 ? 17.668 2.666 -0.082 1.00 69.06 106 ASN A O 1
ATOM 857 N N . GLY A 1 107 ? 19.723 2.497 -0.929 1.00 75.00 107 GLY A N 1
ATOM 858 C CA . GLY A 1 107 ? 19.425 3.273 -2.139 1.00 75.00 107 GLY A CA 1
ATOM 859 C C . GLY A 1 107 ? 18.985 2.423 -3.333 1.00 75.00 107 GLY A C 1
ATOM 860 O O . GLY A 1 107 ? 19.247 1.221 -3.386 1.00 75.00 107 GLY A O 1
ATOM 861 N N . ILE A 1 108 ? 18.364 3.080 -4.315 1.00 84.50 108 ILE A N 1
ATOM 862 C CA . ILE A 1 108 ? 18.378 2.631 -5.714 1.00 84.50 108 ILE A CA 1
ATOM 863 C C . ILE A 1 108 ? 19.679 3.134 -6.333 1.00 84.50 108 ILE A C 1
ATOM 865 O O . ILE A 1 108 ? 20.039 4.299 -6.160 1.00 84.50 108 ILE A O 1
ATOM 869 N N . ASN A 1 109 ? 20.389 2.258 -7.033 1.00 84.31 109 ASN A N 1
ATOM 870 C CA . ASN A 1 109 ? 21.658 2.575 -7.675 1.00 84.31 109 ASN A CA 1
ATOM 871 C C . ASN A 1 109 ? 21.464 3.313 -9.004 1.00 84.31 109 ASN A C 1
ATOM 873 O O . ASN A 1 109 ? 22.253 4.199 -9.329 1.00 84.31 109 ASN A O 1
ATOM 877 N N . GLU A 1 110 ? 20.442 2.946 -9.778 1.00 87.06 110 GLU A N 1
ATOM 878 C CA . GLU A 1 110 ? 20.202 3.483 -11.114 1.00 87.06 110 GLU A CA 1
ATOM 879 C C . GLU A 1 110 ? 18.715 3.758 -11.382 1.00 87.06 110 GLU A C 1
ATOM 881 O O . GLU A 1 110 ? 17.843 2.909 -11.189 1.00 87.06 110 GLU A O 1
ATOM 886 N N . ILE A 1 111 ? 18.444 4.946 -11.930 1.00 88.31 111 ILE A N 1
ATOM 887 C CA . ILE A 1 111 ? 17.191 5.257 -12.620 1.00 88.31 111 ILE A CA 1
ATOM 888 C C . ILE A 1 111 ? 17.503 5.519 -14.082 1.00 88.31 111 ILE A C 1
ATOM 890 O O . ILE A 1 111 ? 18.318 6.379 -14.414 1.00 88.31 111 ILE A O 1
ATOM 894 N N . ALA A 1 112 ? 16.819 4.796 -14.962 1.00 89.25 112 ALA A N 1
ATOM 895 C CA . ALA A 1 112 ? 17.024 4.901 -16.395 1.00 89.25 112 ALA A CA 1
ATOM 896 C C . ALA A 1 112 ? 15.854 5.618 -17.074 1.00 89.25 112 ALA A C 1
ATOM 898 O O . ALA A 1 112 ? 14.695 5.235 -16.908 1.00 89.25 112 ALA A O 1
ATOM 899 N N . PHE A 1 113 ? 16.163 6.599 -17.921 1.00 88.19 113 PHE A N 1
ATOM 900 C CA . PHE A 1 113 ? 15.245 7.064 -18.959 1.00 88.19 113 PHE A CA 1
ATOM 901 C C . PHE A 1 113 ? 15.310 6.096 -20.142 1.00 88.19 113 PHE A C 1
ATOM 903 O O . PHE A 1 113 ? 16.392 5.859 -20.689 1.00 88.19 113 PHE A O 1
ATOM 910 N N . LYS A 1 114 ? 14.172 5.543 -20.574 1.00 88.00 114 LYS A N 1
ATOM 911 C CA . LYS A 1 114 ? 14.122 4.658 -21.744 1.00 88.00 114 LYS A CA 1
ATOM 912 C C . LYS A 1 114 ? 13.078 5.111 -22.751 1.00 88.00 114 LYS A C 1
ATOM 914 O O . LYS A 1 114 ? 11.911 5.311 -22.429 1.00 88.00 114 LYS A O 1
ATOM 919 N N . GLN A 1 115 ? 13.507 5.188 -24.008 1.00 85.06 115 GLN A N 1
ATOM 920 C CA . GLN A 1 115 ? 12.640 5.345 -25.168 1.00 85.06 115 GLN A CA 1
ATOM 921 C C . GLN A 1 115 ? 12.887 4.180 -26.126 1.00 85.06 115 GLN A C 1
ATOM 923 O O . GLN A 1 115 ? 14.009 3.969 -26.586 1.00 85.06 115 GLN A O 1
ATOM 928 N N . ILE A 1 116 ? 11.839 3.404 -26.409 1.00 83.06 116 ILE A N 1
ATOM 929 C CA . ILE A 1 116 ? 11.929 2.216 -27.263 1.00 83.06 116 ILE A CA 1
ATOM 930 C C . ILE A 1 116 ? 11.313 2.520 -28.626 1.00 83.06 116 ILE A C 1
ATOM 932 O O . ILE A 1 116 ? 10.139 2.870 -28.727 1.00 83.06 116 ILE A O 1
ATOM 936 N N . PHE A 1 117 ? 12.097 2.306 -29.681 1.00 80.81 117 PHE A N 1
ATOM 937 C CA . PHE A 1 117 ? 11.646 2.397 -31.066 1.00 80.81 117 PHE A CA 1
ATOM 938 C C . PHE A 1 117 ? 11.585 0.998 -31.674 1.00 80.81 117 PHE A C 1
ATOM 940 O O . PHE A 1 117 ? 12.614 0.360 -31.893 1.00 80.81 117 PHE A O 1
ATOM 947 N N . ASN A 1 118 ? 10.378 0.520 -31.969 1.00 80.69 118 ASN A N 1
ATOM 948 C CA . ASN A 1 118 ? 10.187 -0.765 -32.634 1.00 80.69 118 ASN A CA 1
ATOM 949 C C . ASN A 1 118 ? 10.032 -0.556 -34.138 1.00 80.69 118 ASN A C 1
ATOM 951 O O . ASN A 1 118 ? 9.145 0.175 -34.575 1.00 80.69 118 ASN A O 1
ATOM 955 N N . MET A 1 119 ? 10.858 -1.231 -34.937 1.00 81.75 119 MET A N 1
ATOM 956 C CA . MET A 1 119 ? 10.717 -1.242 -36.393 1.00 81.75 119 MET A CA 1
ATOM 957 C C . MET A 1 119 ? 10.004 -2.511 -36.852 1.00 81.75 119 MET A C 1
ATOM 959 O O . MET A 1 119 ? 10.340 -3.617 -36.428 1.00 81.75 119 MET A O 1
ATOM 963 N N . ASN A 1 120 ? 9.034 -2.369 -37.754 1.00 80.62 120 ASN A N 1
ATOM 964 C CA . ASN A 1 120 ? 8.466 -3.523 -38.442 1.00 80.62 120 ASN A CA 1
ATOM 965 C C . ASN A 1 120 ? 9.442 -4.066 -39.509 1.00 80.62 120 ASN A C 1
ATOM 967 O O . ASN A 1 120 ? 10.458 -3.447 -39.832 1.00 80.62 120 ASN A O 1
ATOM 971 N N . LYS A 1 121 ? 9.122 -5.225 -40.102 1.00 83.69 121 LYS A N 1
ATOM 972 C CA . LYS A 1 121 ? 9.939 -5.833 -41.175 1.00 83.69 121 LYS A CA 1
ATOM 973 C C . LYS A 1 121 ? 10.130 -4.913 -42.394 1.00 83.69 121 LYS A C 1
ATOM 975 O O . LYS A 1 121 ? 11.122 -5.049 -43.101 1.00 83.69 121 LYS A O 1
ATOM 980 N N . SER A 1 122 ? 9.223 -3.960 -42.604 1.00 86.31 122 SER A N 1
ATOM 981 C CA . SER A 1 122 ? 9.298 -2.929 -43.646 1.00 86.31 122 SER A CA 1
ATOM 982 C C . SER A 1 122 ? 10.106 -1.690 -43.228 1.00 86.31 122 SER A C 1
ATOM 984 O O . SER A 1 122 ? 10.073 -0.684 -43.932 1.00 86.31 122 SER A O 1
ATOM 986 N N . LYS A 1 123 ? 10.828 -1.743 -42.096 1.00 82.75 123 LYS A N 1
ATOM 987 C CA . LYS A 1 123 ? 11.618 -0.641 -41.514 1.00 82.75 123 LYS A CA 1
ATOM 988 C C . LYS A 1 123 ? 10.802 0.608 -41.163 1.00 82.75 123 LYS A C 1
ATOM 990 O O . LYS A 1 123 ? 11.360 1.692 -41.024 1.00 82.75 123 LYS A O 1
ATOM 995 N N . GLN A 1 124 ? 9.488 0.475 -41.011 1.00 78.06 124 GLN A N 1
ATOM 996 C CA . GLN A 1 124 ? 8.644 1.560 -40.523 1.00 78.06 124 GLN A CA 1
ATOM 997 C C . GLN A 1 124 ? 8.609 1.512 -39.001 1.00 78.06 124 GLN A C 1
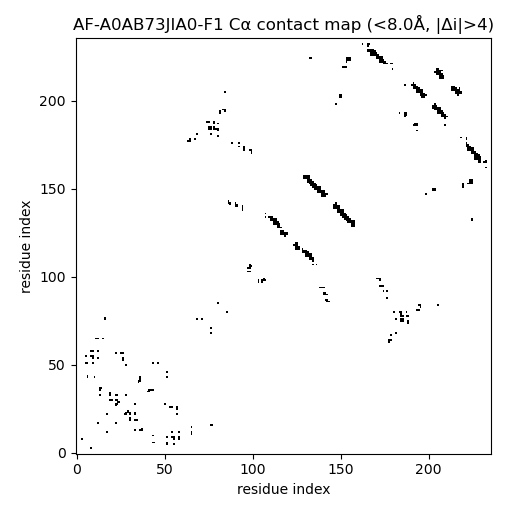ATOM 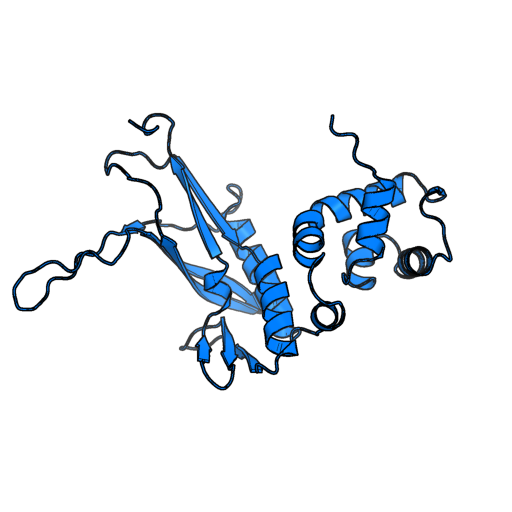999 O O . GLN A 1 124 ? 8.443 0.439 -38.409 1.00 78.06 124 GLN A O 1
ATOM 1004 N N . SER A 1 125 ? 8.775 2.679 -38.383 1.00 75.00 125 SER A N 1
ATOM 1005 C CA . SER A 1 125 ? 8.723 2.796 -36.934 1.00 75.00 125 SER A CA 1
ATOM 1006 C C . SER A 1 125 ? 7.292 2.693 -36.430 1.00 75.00 125 SER A C 1
ATOM 1008 O O . SER A 1 125 ? 6.378 3.299 -36.988 1.00 75.00 125 SER A O 1
ATOM 1010 N N . ASN A 1 126 ? 7.122 1.962 -35.337 1.00 64.81 126 ASN A N 1
ATOM 1011 C CA . ASN A 1 126 ? 5.891 1.881 -34.584 1.00 64.81 126 ASN A CA 1
ATOM 1012 C C . ASN A 1 126 ? 6.070 2.655 -33.269 1.00 64.81 126 ASN A C 1
ATOM 1014 O O . ASN A 1 126 ? 6.399 2.074 -32.236 1.00 64.81 126 ASN A O 1
ATOM 1018 N N . ASN A 1 127 ? 5.908 3.982 -33.317 1.00 63.44 127 ASN A N 1
ATOM 1019 C CA . ASN A 1 127 ? 6.198 4.904 -32.203 1.00 63.44 127 ASN A CA 1
ATOM 1020 C C . ASN A 1 127 ? 5.119 4.909 -31.096 1.00 63.44 127 ASN A C 1
ATOM 1022 O O . ASN A 1 127 ? 4.826 5.955 -30.526 1.00 63.44 127 ASN A O 1
ATOM 1026 N N . PHE A 1 128 ? 4.492 3.772 -30.788 1.00 66.25 128 PHE A N 1
ATOM 1027 C CA . PHE A 1 128 ? 3.412 3.732 -29.792 1.00 66.25 128 PHE A CA 1
ATOM 1028 C C . PHE A 1 128 ? 3.901 3.689 -28.342 1.00 66.25 128 PHE A C 1
ATOM 1030 O O . PHE A 1 128 ? 3.127 3.988 -27.435 1.00 66.25 128 PHE A O 1
ATOM 1037 N N . ILE A 1 129 ? 5.162 3.318 -28.105 1.00 73.31 129 ILE A N 1
ATOM 1038 C CA . ILE A 1 129 ? 5.700 3.217 -26.747 1.00 73.31 129 ILE A CA 1
ATOM 1039 C C . ILE A 1 129 ? 6.146 4.607 -26.303 1.00 73.31 129 ILE A C 1
ATOM 1041 O O . ILE A 1 129 ? 7.119 5.156 -26.822 1.00 73.31 129 ILE A O 1
ATOM 1045 N N . LYS A 1 130 ? 5.416 5.177 -25.341 1.00 82.12 130 LYS A N 1
ATOM 1046 C CA . LYS A 1 130 ? 5.821 6.417 -24.675 1.00 82.12 130 LYS A CA 1
ATOM 1047 C C . LYS A 1 130 ? 7.150 6.196 -23.938 1.00 82.12 130 LYS A C 1
ATOM 1049 O O . LYS A 1 130 ? 7.356 5.101 -23.413 1.00 82.12 130 LYS A O 1
ATOM 1054 N N . PRO A 1 131 ? 8.041 7.201 -23.888 1.00 87.31 131 PRO A N 1
ATOM 1055 C CA . PRO A 1 131 ? 9.213 7.129 -23.027 1.00 87.31 131 PRO A CA 1
ATOM 1056 C C . PRO A 1 131 ? 8.787 6.944 -21.565 1.00 87.31 131 PRO A C 1
ATOM 1058 O O . PRO A 1 131 ? 7.700 7.373 -21.167 1.00 87.31 131 PRO A O 1
ATOM 1061 N N . TYR A 1 132 ? 9.634 6.290 -20.778 1.00 90.56 132 TYR A N 1
ATOM 1062 C CA . TYR A 1 132 ? 9.347 5.984 -19.381 1.00 90.56 132 TYR A CA 1
ATOM 1063 C C . TYR A 1 132 ? 10.608 6.022 -18.515 1.00 90.56 132 TYR A C 1
ATOM 1065 O O . TYR A 1 132 ? 11.723 5.779 -18.989 1.00 90.56 132 TYR A O 1
ATOM 1073 N N . TRP A 1 133 ? 10.405 6.303 -17.232 1.00 91.19 133 TRP A N 1
ATOM 1074 C CA . TRP A 1 133 ? 11.386 6.070 -16.182 1.00 91.19 133 TRP A CA 1
ATOM 1075 C C . TRP A 1 133 ? 11.349 4.609 -15.760 1.00 91.19 133 TRP A C 1
ATOM 1077 O O . TRP A 1 133 ? 10.270 4.028 -15.621 1.00 91.19 133 TRP A O 1
ATOM 1087 N N . GLN A 1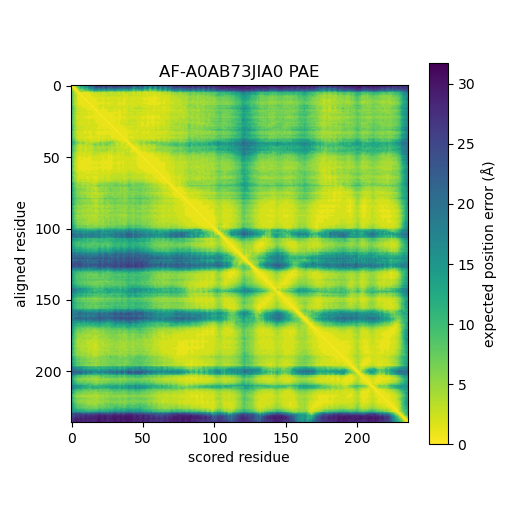 134 ? 12.522 4.017 -15.559 1.00 93.44 134 GLN A N 1
ATOM 1088 C CA . GLN A 1 134 ? 12.659 2.640 -15.112 1.00 93.44 134 GLN A CA 1
ATOM 1089 C C . GLN A 1 134 ? 13.562 2.534 -13.889 1.00 93.44 134 GLN A C 1
ATOM 1091 O O . GLN A 1 134 ? 14.687 3.031 -13.893 1.00 93.44 134 GLN A O 1
ATOM 1096 N N . VAL A 1 135 ? 13.077 1.770 -12.914 1.00 93.38 135 VAL A N 1
ATOM 1097 C CA . VAL A 1 135 ? 13.866 1.136 -11.853 1.00 93.38 135 VAL A CA 1
ATOM 1098 C C . VAL A 1 135 ? 13.709 -0.367 -12.018 1.00 93.38 135 VAL A C 1
ATOM 1100 O O . VAL A 1 135 ? 12.601 -0.850 -12.255 1.00 93.38 135 VAL A O 1
ATOM 1103 N N . ASP A 1 136 ? 14.808 -1.108 -11.929 1.00 92.62 136 ASP A N 1
ATOM 1104 C CA . ASP A 1 136 ? 14.788 -2.569 -11.972 1.00 92.62 136 ASP A CA 1
ATOM 1105 C C . ASP A 1 136 ? 15.860 -3.133 -11.042 1.00 92.62 136 ASP A C 1
ATOM 1107 O O . ASP A 1 136 ? 16.948 -3.519 -11.463 1.00 92.62 136 ASP A O 1
ATOM 1111 N N . GLU A 1 137 ? 15.553 -3.137 -9.746 1.00 91.31 137 GLU A N 1
ATOM 1112 C CA . GLU A 1 137 ? 16.507 -3.485 -8.695 1.00 91.31 137 GLU A CA 1
ATOM 1113 C C . GLU A 1 137 ? 15.937 -4.475 -7.684 1.00 91.31 137 GLU A C 1
ATOM 1115 O O . GLU A 1 137 ? 14.730 -4.588 -7.467 1.00 91.31 137 GLU A O 1
ATOM 1120 N N . THR A 1 138 ? 16.836 -5.213 -7.037 1.00 90.69 138 THR A N 1
ATOM 1121 C CA . THR A 1 138 ? 16.482 -6.102 -5.934 1.00 90.69 138 THR A CA 1
ATOM 1122 C C . THR A 1 138 ? 16.613 -5.358 -4.612 1.00 90.69 138 THR A C 1
ATOM 1124 O O . THR A 1 138 ? 17.710 -4.965 -4.223 1.00 90.69 138 THR A O 1
ATOM 1127 N N . ILE A 1 139 ? 15.510 -5.250 -3.874 1.00 90.12 139 ILE A N 1
ATOM 1128 C CA . ILE A 1 139 ? 15.469 -4.600 -2.563 1.00 90.12 139 ILE A CA 1
ATOM 1129 C C . ILE A 1 139 ? 15.200 -5.621 -1.448 1.00 90.12 139 ILE A C 1
ATOM 1131 O O . ILE A 1 139 ? 14.512 -6.626 -1.672 1.00 90.12 139 ILE A O 1
ATOM 1135 N N . PRO A 1 140 ? 15.712 -5.396 -0.225 1.00 89.31 140 PRO A N 1
ATOM 1136 C CA . PRO A 1 140 ? 15.379 -6.235 0.913 1.00 89.31 140 PRO A CA 1
ATOM 1137 C C . PRO A 1 140 ? 13.939 -5.970 1.360 1.00 89.31 140 PRO A C 1
ATOM 1139 O O . PRO A 1 140 ? 13.549 -4.836 1.654 1.00 89.31 140 PRO A O 1
ATOM 1142 N N . LEU A 1 141 ? 13.152 -7.037 1.469 1.00 89.31 141 LEU A N 1
ATOM 1143 C CA . LEU A 1 141 ? 11.770 -6.973 1.922 1.00 89.31 141 LEU A CA 1
ATOM 1144 C C . LEU A 1 141 ? 11.573 -7.889 3.128 1.00 89.31 141 LEU A C 1
ATOM 1146 O O . LEU A 1 141 ? 11.973 -9.053 3.118 1.00 89.31 141 LEU A O 1
ATOM 1150 N N . LYS A 1 142 ? 10.971 -7.365 4.198 1.00 86.62 142 LYS A N 1
ATOM 1151 C CA . LYS A 1 142 ? 10.722 -8.130 5.420 1.00 86.62 142 LYS A CA 1
ATOM 1152 C C . LYS A 1 142 ? 9.368 -8.819 5.326 1.00 86.62 142 LYS A C 1
ATOM 1154 O O . LYS A 1 142 ? 8.328 -8.175 5.261 1.00 86.62 142 LYS A O 1
ATOM 1159 N N . PHE A 1 143 ? 9.341 -10.140 5.412 1.00 79.75 143 PHE A N 1
ATOM 1160 C CA . PHE A 1 143 ? 8.086 -10.877 5.506 1.00 79.75 143 PHE A CA 1
ATOM 1161 C C . PHE A 1 143 ? 8.120 -11.807 6.703 1.00 79.75 143 PHE A C 1
ATOM 1163 O O . PHE A 1 143 ? 8.947 -12.710 6.806 1.00 79.75 143 PHE A O 1
ATOM 1170 N N . LYS A 1 144 ? 7.193 -11.563 7.633 1.00 79.12 144 LYS A N 1
ATOM 1171 C CA . LYS A 1 144 ? 7.179 -12.192 8.957 1.00 79.12 144 LYS A CA 1
ATOM 1172 C C . LYS A 1 144 ? 8.505 -11.950 9.694 1.00 79.12 144 LYS A C 1
ATOM 1174 O O . LYS A 1 144 ? 8.739 -10.835 10.164 1.00 79.12 144 LYS A O 1
ATOM 1179 N N . TYR A 1 145 ? 9.340 -12.979 9.803 1.00 79.00 145 TYR A N 1
ATOM 1180 C CA . TYR A 1 145 ? 10.613 -12.955 10.524 1.00 79.00 145 TYR A CA 1
ATOM 1181 C C . TYR A 1 145 ? 11.827 -12.950 9.590 1.00 79.00 145 TYR A C 1
ATOM 1183 O O . TYR A 1 145 ? 12.931 -12.699 10.062 1.00 79.00 145 TYR A O 1
ATOM 1191 N N . ASP A 1 146 ? 11.612 -13.147 8.288 1.00 83.25 146 ASP A N 1
ATOM 1192 C CA . ASP A 1 146 ? 12.676 -13.297 7.302 1.00 83.25 146 ASP A CA 1
ATOM 1193 C C . ASP A 1 146 ? 12.797 -12.049 6.422 1.00 83.25 146 ASP A C 1
ATOM 1195 O O . ASP A 1 146 ? 11.838 -11.291 6.233 1.00 83.25 146 ASP A O 1
ATOM 1199 N N . ILE A 1 147 ? 13.994 -11.843 5.874 1.00 85.88 147 ILE A N 1
ATOM 1200 C CA . ILE A 1 147 ? 14.272 -10.849 4.837 1.00 85.88 147 ILE A CA 1
ATOM 1201 C C . ILE A 1 147 ? 14.544 -11.614 3.547 1.00 85.88 147 ILE A C 1
ATOM 1203 O O . ILE A 1 147 ? 15.321 -12.567 3.544 1.00 85.88 147 ILE A O 1
ATOM 1207 N N . TYR A 1 148 ? 13.910 -11.202 2.458 1.00 86.88 148 TYR A N 1
ATOM 1208 C CA . TYR A 1 148 ? 14.109 -11.794 1.140 1.00 86.88 148 TYR A CA 1
ATOM 1209 C C . TYR A 1 148 ? 14.351 -10.712 0.095 1.00 86.88 148 TYR A C 1
ATOM 1211 O O . TYR A 1 148 ? 13.983 -9.550 0.269 1.00 86.88 148 TYR A O 1
ATOM 1219 N N . ALA A 1 149 ? 14.981 -11.137 -0.994 1.00 88.38 149 ALA A N 1
ATOM 1220 C CA . ALA A 1 149 ? 15.185 -10.346 -2.192 1.00 88.38 149 ALA A CA 1
ATOM 1221 C C . ALA A 1 149 ? 13.850 -10.155 -2.926 1.00 88.38 149 ALA A C 1
ATOM 1223 O O . ALA A 1 149 ? 13.239 -11.126 -3.382 1.00 88.38 149 ALA A O 1
ATOM 1224 N N . TYR A 1 150 ? 13.396 -8.910 -3.038 1.00 90.94 150 TYR A N 1
ATOM 1225 C CA . TYR A 1 150 ? 12.230 -8.534 -3.826 1.00 90.94 150 TYR A CA 1
ATOM 1226 C C . TYR A 1 150 ? 12.675 -7.754 -5.062 1.00 90.94 150 TYR A C 1
ATOM 1228 O O . TYR A 1 150 ? 13.307 -6.711 -4.934 1.00 90.94 150 TYR A O 1
ATOM 1236 N N . GLN A 1 151 ? 12.333 -8.256 -6.251 1.00 90.88 151 GLN A N 1
ATOM 1237 C CA . GLN A 1 151 ? 12.594 -7.543 -7.501 1.00 90.88 151 GLN A CA 1
ATOM 1238 C C . GLN A 1 151 ? 11.562 -6.427 -7.680 1.00 90.88 151 GLN A C 1
ATOM 1240 O O . GLN A 1 151 ? 10.409 -6.700 -8.048 1.00 90.88 151 GLN A O 1
ATOM 1245 N N . LEU A 1 152 ? 11.999 -5.197 -7.420 1.00 91.44 152 LEU A N 1
ATOM 1246 C CA . LEU A 1 152 ? 11.263 -3.966 -7.644 1.00 91.44 152 LEU A CA 1
ATOM 1247 C C . LEU A 1 152 ? 11.506 -3.505 -9.083 1.00 91.44 152 LEU A C 1
ATOM 1249 O O . LEU A 1 152 ? 12.553 -2.947 -9.403 1.00 91.44 152 LEU A O 1
ATOM 1253 N N . THR A 1 153 ? 10.514 -3.744 -9.935 1.00 91.69 153 THR A N 1
ATOM 1254 C CA . THR A 1 153 ? 10.497 -3.251 -11.313 1.00 91.69 153 THR A CA 1
ATOM 1255 C C . THR A 1 153 ? 9.397 -2.203 -11.423 1.00 91.69 153 THR A C 1
ATOM 1257 O O . THR A 1 153 ? 8.224 -2.532 -11.242 1.00 91.69 153 THR A O 1
ATOM 1260 N N . ILE A 1 154 ? 9.774 -0.955 -11.692 1.00 92.56 154 ILE A N 1
ATOM 1261 C CA . ILE A 1 154 ? 8.858 0.182 -11.835 1.00 92.56 154 ILE A CA 1
ATOM 1262 C C . ILE A 1 154 ? 9.012 0.745 -13.242 1.00 92.56 154 ILE A C 1
ATOM 1264 O O . ILE A 1 154 ? 10.133 0.895 -13.730 1.00 92.56 154 ILE A O 1
ATOM 1268 N N . LEU A 1 155 ? 7.885 1.051 -13.882 1.00 91.88 155 LEU A N 1
ATOM 1269 C CA . LEU A 1 155 ? 7.822 1.661 -15.205 1.00 91.88 155 LEU A CA 1
ATOM 1270 C C . LEU A 1 155 ? 6.834 2.825 -15.149 1.00 91.88 155 LEU A C 1
ATOM 1272 O O . LEU A 1 155 ? 5.627 2.600 -15.205 1.00 91.88 155 LEU A O 1
ATOM 1276 N N . THR A 1 156 ? 7.340 4.053 -15.069 1.00 91.12 156 THR A N 1
ATOM 1277 C CA . THR A 1 156 ? 6.493 5.254 -15.003 1.00 91.12 156 THR A CA 1
ATOM 1278 C C . THR A 1 156 ? 6.532 5.988 -16.339 1.00 91.12 156 THR A C 1
ATOM 1280 O O . THR A 1 156 ? 7.594 6.491 -16.725 1.00 91.12 156 THR A O 1
ATOM 1283 N N . PRO A 1 157 ? 5.411 6.046 -17.083 1.00 87.94 157 PRO A N 1
ATOM 1284 C CA . PRO A 1 157 ? 5.333 6.792 -18.331 1.00 87.94 157 PRO A CA 1
ATOM 1285 C C . PRO A 1 157 ? 5.644 8.271 -18.122 1.00 87.94 157 PRO A C 1
ATOM 1287 O O . PRO A 1 157 ? 5.272 8.870 -17.117 1.00 87.94 157 PRO A O 1
ATOM 1290 N N . ILE A 1 158 ? 6.288 8.875 -19.111 1.00 83.69 158 ILE A N 1
ATOM 1291 C CA . ILE A 1 158 ? 6.636 10.290 -19.075 1.00 83.69 158 ILE A CA 1
ATOM 1292 C C . ILE A 1 158 ? 5.610 11.070 -19.894 1.00 83.69 158 ILE A C 1
ATOM 1294 O O . ILE A 1 158 ? 5.355 10.767 -21.063 1.00 83.69 158 ILE A O 1
ATOM 1298 N N . GLU A 1 159 ? 5.014 12.082 -19.266 1.00 74.75 159 GLU A N 1
ATOM 1299 C CA . GLU A 1 159 ? 3.975 12.920 -19.877 1.00 74.75 159 GLU A CA 1
ATOM 1300 C C . GLU A 1 159 ? 4.505 14.246 -20.444 1.00 74.75 159 GLU A C 1
ATOM 1302 O O . GLU A 1 159 ? 3.765 14.978 -21.098 1.00 74.75 159 GLU A O 1
ATOM 1307 N N . TYR A 1 160 ? 5.786 14.548 -20.232 1.00 70.75 160 TYR A N 1
ATOM 1308 C CA . TYR A 1 160 ? 6.439 15.784 -20.658 1.00 70.75 160 TYR A CA 1
ATOM 1309 C C . TYR A 1 160 ? 7.636 15.507 -21.576 1.00 70.75 160 TYR A C 1
ATOM 1311 O O . TYR A 1 160 ? 8.241 14.437 -21.553 1.00 70.75 160 TYR A O 1
ATOM 1319 N N . ASN A 1 161 ? 7.989 16.478 -22.416 1.00 67.56 161 ASN A N 1
ATOM 1320 C CA . ASN A 1 161 ? 9.164 16.355 -23.275 1.00 67.56 161 ASN A CA 1
ATOM 1321 C C . ASN A 1 161 ? 10.430 16.541 -22.433 1.00 67.56 161 ASN A C 1
ATOM 1323 O O . ASN A 1 161 ? 10.687 17.645 -21.962 1.00 67.56 161 ASN A O 1
ATOM 1327 N N . ILE A 1 162 ? 11.209 15.474 -22.273 1.00 69.94 162 ILE A N 1
ATOM 1328 C CA . ILE A 1 162 ? 12.530 15.523 -21.638 1.00 69.94 162 ILE A CA 1
ATOM 1329 C C . ILE A 1 162 ? 13.577 15.850 -22.694 1.00 69.94 162 ILE A C 1
ATOM 1331 O O . ILE A 1 162 ? 13.633 15.205 -23.746 1.00 69.94 162 ILE A O 1
ATOM 1335 N N . ASN A 1 163 ? 14.428 16.832 -22.413 1.00 67.12 163 ASN A N 1
ATOM 1336 C CA . ASN A 1 163 ? 15.660 17.036 -23.154 1.00 67.12 163 ASN A CA 1
ATOM 1337 C C . ASN A 1 163 ? 16.738 16.122 -22.559 1.00 67.12 163 ASN A C 1
ATOM 1339 O O . ASN A 1 163 ? 16.900 16.049 -21.349 1.00 67.12 163 ASN A O 1
ATOM 1343 N N . ILE A 1 164 ? 17.524 15.445 -23.398 1.00 66.44 164 ILE A N 1
ATOM 1344 C CA . ILE A 1 164 ? 18.611 14.568 -22.925 1.00 66.44 164 ILE A CA 1
ATOM 1345 C C . ILE A 1 164 ? 19.682 15.317 -22.109 1.00 66.44 164 ILE A C 1
ATOM 1347 O O . ILE A 1 164 ? 20.483 14.694 -21.422 1.00 66.44 164 ILE A O 1
ATOM 1351 N N . ASN A 1 165 ? 19.705 16.649 -22.211 1.00 70.50 165 ASN A N 1
ATOM 1352 C CA . ASN A 1 165 ? 20.588 17.520 -21.441 1.00 70.50 165 ASN A CA 1
ATOM 1353 C C . ASN A 1 165 ? 19.978 17.986 -20.109 1.00 70.50 165 ASN A C 1
ATOM 1355 O O . ASN A 1 165 ? 20.621 18.762 -19.405 1.00 70.50 165 ASN A O 1
ATOM 1359 N N . ASP A 1 166 ? 18.749 17.581 -19.784 1.00 73.69 166 ASP A N 1
ATOM 1360 C CA . ASP A 1 166 ? 18.137 17.916 -18.504 1.00 73.69 166 ASP A CA 1
ATOM 1361 C C . ASP A 1 166 ? 18.830 17.119 -17.395 1.00 73.69 166 ASP A C 1
ATOM 1363 O O . ASP A 1 166 ? 18.876 15.887 -17.412 1.00 73.69 166 ASP A O 1
ATOM 1367 N N . GLU A 1 167 ? 19.383 17.835 -16.420 1.00 77.88 167 GLU A N 1
ATOM 1368 C CA . GLU A 1 167 ? 19.993 17.228 -15.243 1.00 77.88 167 GLU A CA 1
ATOM 1369 C C . GLU A 1 167 ? 18.896 16.854 -14.238 1.00 77.88 167 GLU A C 1
ATOM 1371 O O . GLU A 1 167 ? 18.086 17.690 -13.814 1.00 77.88 167 GLU A O 1
ATOM 1376 N N . ILE A 1 168 ? 18.871 15.574 -13.864 1.00 79.88 168 ILE A N 1
ATOM 1377 C CA . ILE A 1 168 ? 18.036 15.074 -12.774 1.00 79.88 168 ILE A CA 1
ATOM 1378 C C . ILE A 1 168 ? 18.670 15.532 -11.467 1.00 79.88 168 ILE A C 1
ATOM 1380 O O . ILE A 1 168 ? 19.821 15.199 -11.181 1.00 79.88 168 ILE A O 1
ATOM 1384 N N . LYS A 1 169 ? 17.904 16.272 -10.671 1.00 84.50 169 LYS A N 1
ATOM 1385 C CA . LYS A 1 169 ? 18.335 16.722 -9.353 1.00 84.50 169 LYS A CA 1
ATOM 1386 C C . LYS A 1 169 ? 18.192 15.604 -8.327 1.00 84.50 169 LYS A C 1
ATOM 1388 O O . LYS A 1 169 ? 19.128 15.304 -7.593 1.00 84.50 169 LYS A O 1
ATOM 1393 N N . ASP A 1 170 ? 16.998 15.026 -8.269 1.00 86.88 170 ASP A N 1
ATOM 1394 C CA . ASP A 1 170 ? 16.627 13.969 -7.337 1.00 86.88 170 ASP A CA 1
ATOM 1395 C C . ASP A 1 170 ? 15.418 13.177 -7.870 1.00 86.88 170 ASP A C 1
ATOM 1397 O O . ASP A 1 170 ? 14.818 13.512 -8.900 1.00 86.88 170 ASP A O 1
ATOM 1401 N N . PHE A 1 171 ? 15.092 12.085 -7.181 1.00 88.81 171 PHE A N 1
ATOM 1402 C CA . PHE A 1 171 ? 13.922 11.266 -7.461 1.00 88.81 171 PHE A CA 1
ATOM 1403 C C . PHE A 1 171 ? 13.271 10.785 -6.165 1.00 88.81 171 PHE A C 1
ATOM 1405 O O . PHE A 1 171 ? 13.894 10.750 -5.107 1.00 88.81 171 PHE A O 1
ATOM 1412 N N . GLU A 1 172 ? 12.026 10.343 -6.285 1.00 92.50 172 GLU A N 1
ATOM 1413 C CA . GLU A 1 172 ? 11.249 9.714 -5.227 1.00 92.50 172 GLU A CA 1
ATOM 1414 C C . GLU A 1 172 ? 10.458 8.541 -5.820 1.00 92.50 172 GLU A C 1
ATOM 1416 O O . GLU A 1 172 ? 9.823 8.678 -6.869 1.00 92.50 172 GLU A O 1
ATOM 1421 N N . ILE A 1 173 ? 10.471 7.385 -5.156 1.00 94.12 173 ILE A N 1
ATOM 1422 C CA . ILE A 1 173 ? 9.561 6.282 -5.479 1.00 94.12 173 ILE A CA 1
ATOM 1423 C C . ILE A 1 173 ? 8.269 6.469 -4.685 1.00 94.12 173 ILE A C 1
ATOM 1425 O O . ILE A 1 173 ? 8.243 6.332 -3.464 1.00 94.12 173 ILE A O 1
ATOM 1429 N N . VAL A 1 174 ? 7.169 6.743 -5.372 1.00 94.44 174 VAL A N 1
ATOM 1430 C CA . VAL A 1 174 ? 5.856 6.958 -4.764 1.00 94.44 174 VAL A CA 1
ATOM 1431 C C . VAL A 1 174 ? 5.101 5.636 -4.730 1.00 94.44 174 VAL A C 1
ATOM 1433 O O . VAL A 1 174 ? 4.921 5.004 -5.765 1.00 94.44 174 VAL A O 1
ATOM 1436 N N . PHE A 1 175 ? 4.632 5.212 -3.554 1.00 95.88 175 PHE A N 1
ATOM 1437 C CA . PHE A 1 175 ? 3.784 4.024 -3.418 1.00 95.88 175 PHE A CA 1
ATOM 1438 C C . PHE A 1 175 ? 2.390 4.377 -2.889 1.00 95.88 175 PHE A C 1
ATOM 1440 O O . PHE A 1 175 ? 2.193 4.596 -1.685 1.00 95.88 175 PHE A O 1
ATOM 1447 N N . ASN A 1 176 ? 1.397 4.318 -3.780 1.00 95.25 176 ASN A N 1
ATOM 1448 C CA . ASN A 1 176 ? -0.026 4.545 -3.510 1.00 95.25 176 ASN A CA 1
ATOM 1449 C C . ASN A 1 176 ? -0.670 3.339 -2.802 1.00 95.25 176 ASN A C 1
ATOM 1451 O O . ASN A 1 176 ? -1.676 2.771 -3.226 1.00 95.25 176 ASN A O 1
ATOM 1455 N N . HIS A 1 177 ? -0.083 2.929 -1.677 1.00 95.00 177 HIS A N 1
ATOM 1456 C CA . HIS A 1 177 ? -0.495 1.760 -0.902 1.00 95.00 177 HIS A CA 1
ATOM 1457 C C . HIS A 1 177 ? -1.944 1.836 -0.387 1.00 95.00 177 HIS A C 1
ATOM 1459 O O . HIS A 1 177 ? -2.590 0.799 -0.246 1.00 95.00 177 HIS A O 1
ATOM 1465 N N . ASN A 1 178 ? -2.461 3.043 -0.122 1.00 93.69 178 ASN A N 1
ATOM 1466 C CA . ASN A 1 178 ? -3.860 3.256 0.263 1.00 93.69 178 ASN A CA 1
ATOM 1467 C C . ASN A 1 178 ? -4.812 2.884 -0.882 1.00 93.69 178 ASN A C 1
ATOM 1469 O O . ASN A 1 178 ? -5.789 2.171 -0.666 1.00 93.69 178 ASN A O 1
ATOM 1473 N N . GLU A 1 179 ? -4.503 3.324 -2.102 1.00 94.69 179 GLU A N 1
ATOM 1474 C CA . GLU A 1 179 ? -5.290 3.002 -3.291 1.00 94.69 179 GLU A CA 1
ATOM 1475 C C . GLU A 1 179 ? -5.226 1.505 -3.604 1.00 94.69 179 GLU A C 1
ATOM 1477 O O . GLU A 1 179 ? -6.264 0.882 -3.831 1.00 94.69 179 GLU A O 1
ATOM 1482 N N . LEU A 1 180 ? -4.036 0.896 -3.498 1.00 97.00 180 LEU A N 1
ATOM 1483 C CA . LEU A 1 180 ? -3.877 -0.555 -3.590 1.00 97.00 180 LEU A CA 1
ATOM 1484 C C . LEU A 1 180 ? -4.785 -1.275 -2.582 1.00 97.00 180 LEU A C 1
ATOM 1486 O O . LEU A 1 180 ? -5.497 -2.205 -2.956 1.00 97.00 180 LEU A O 1
ATOM 1490 N N . GLU A 1 181 ? -4.797 -0.852 -1.312 1.00 96.06 181 GLU A N 1
ATOM 1491 C CA . GLU A 1 181 ? -5.654 -1.454 -0.284 1.00 96.06 181 GLU A CA 1
ATOM 1492 C C . GLU A 1 181 ? -7.138 -1.386 -0.683 1.00 96.06 181 GLU A C 1
ATOM 1494 O O . GLU A 1 181 ? -7.845 -2.398 -0.653 1.00 96.06 181 GLU A O 1
ATOM 1499 N N . LEU A 1 182 ? -7.610 -0.216 -1.113 1.00 95.62 182 LEU A N 1
ATOM 1500 C CA . LEU A 1 182 ? -9.002 -0.013 -1.514 1.00 95.62 182 LEU A CA 1
ATOM 1501 C C . LEU A 1 182 ? -9.371 -0.826 -2.766 1.00 95.62 182 LEU A C 1
ATOM 1503 O O . LEU A 1 182 ? -10.431 -1.456 -2.794 1.00 95.62 182 LEU A O 1
ATOM 1507 N N . MET A 1 183 ? -8.488 -0.895 -3.765 1.00 96.31 183 MET A N 1
ATOM 1508 C CA . MET A 1 183 ? -8.692 -1.705 -4.971 1.00 96.31 183 MET A CA 1
ATOM 1509 C C . MET A 1 183 ? -8.756 -3.200 -4.656 1.00 96.31 183 MET A C 1
ATOM 1511 O O . MET A 1 183 ? -9.627 -3.907 -5.165 1.00 96.31 183 MET A O 1
ATOM 1515 N N . LEU A 1 184 ? -7.895 -3.696 -3.763 1.00 97.38 184 LEU A N 1
ATOM 1516 C CA . LEU A 1 184 ? -7.948 -5.091 -3.326 1.00 97.38 184 LEU A CA 1
ATOM 1517 C C . LEU A 1 184 ? -9.264 -5.410 -2.611 1.00 97.38 184 LEU A C 1
ATOM 1519 O O . LEU A 1 184 ? -9.863 -6.450 -2.888 1.00 97.38 184 L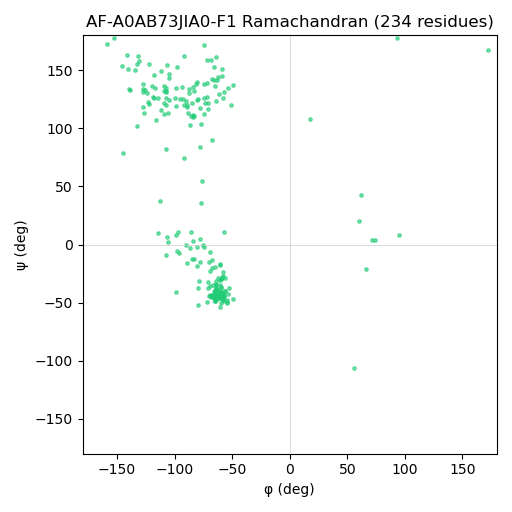EU A O 1
ATOM 1523 N N . LYS A 1 185 ? -9.752 -4.517 -1.740 1.00 96.69 185 LYS A N 1
ATOM 1524 C CA . LYS A 1 185 ? -11.070 -4.671 -1.100 1.00 96.69 185 LYS A CA 1
ATOM 1525 C C . LYS A 1 185 ? -12.188 -4.763 -2.138 1.00 96.69 185 LYS A C 1
ATOM 1527 O O . LYS A 1 185 ? -13.015 -5.669 -2.055 1.00 96.69 185 LYS A O 1
ATOM 1532 N N . GLN A 1 186 ? -12.185 -3.882 -3.139 1.00 96.19 186 GLN A N 1
ATOM 1533 C CA . GLN A 1 186 ? -13.171 -3.898 -4.224 1.00 96.19 186 GLN A CA 1
ATOM 1534 C C . GLN A 1 186 ? -13.141 -5.203 -5.023 1.00 96.19 186 GLN A C 1
ATOM 1536 O O . GLN A 1 186 ? -14.195 -5.771 -5.310 1.00 96.19 186 GLN A O 1
ATOM 1541 N N . LEU A 1 187 ? -11.951 -5.692 -5.372 1.00 96.31 187 LEU A N 1
ATOM 1542 C CA . LEU A 1 187 ? -11.787 -6.924 -6.141 1.00 96.31 187 LEU A CA 1
ATOM 1543 C C . LEU A 1 187 ? -12.261 -8.147 -5.351 1.00 96.31 187 LEU A C 1
ATOM 1545 O O . LEU A 1 187 ? -13.032 -8.947 -5.878 1.00 96.31 187 LEU A O 1
ATOM 1549 N N . ILE A 1 188 ? -11.880 -8.256 -4.075 1.00 96.69 188 ILE A N 1
ATOM 1550 C CA . ILE A 1 188 ? -12.329 -9.347 -3.197 1.00 96.69 188 ILE A CA 1
ATOM 1551 C C . ILE A 1 188 ? -13.851 -9.308 -3.031 1.00 96.69 188 ILE A C 1
ATOM 1553 O O . ILE A 1 188 ? -14.503 -10.343 -3.147 1.00 96.69 188 ILE A O 1
ATOM 1557 N N . TYR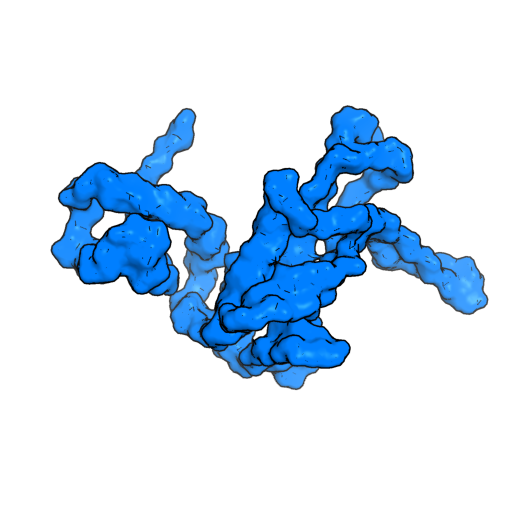 A 1 189 ? -14.430 -8.124 -2.808 1.00 96.25 189 TYR A N 1
ATOM 1558 C CA . TYR A 1 189 ? -15.879 -7.961 -2.682 1.00 96.25 189 TYR A CA 1
ATOM 1559 C C . TYR A 1 189 ? -16.625 -8.410 -3.949 1.00 96.25 189 TYR A C 1
ATOM 1561 O O . TYR A 1 189 ? -17.673 -9.045 -3.861 1.00 96.25 189 TYR A O 1
ATOM 1569 N N . LYS A 1 190 ? -16.053 -8.148 -5.132 1.00 95.19 190 LYS A N 1
ATOM 1570 C CA . LYS A 1 190 ? -16.572 -8.603 -6.435 1.00 95.19 190 LYS A CA 1
ATOM 1571 C C . LYS A 1 190 ? -16.324 -10.093 -6.721 1.00 95.19 190 LYS A C 1
ATOM 1573 O O . LYS A 1 190 ? -16.738 -10.577 -7.770 1.00 95.19 190 LYS A O 1
ATOM 1578 N N . GLY A 1 191 ? -15.676 -10.823 -5.812 1.00 95.25 191 GLY A N 1
ATOM 1579 C CA . GLY A 1 191 ? -15.438 -12.263 -5.921 1.00 95.25 191 GLY A CA 1
ATOM 1580 C C . GLY A 1 191 ? -14.087 -12.660 -6.522 1.00 95.25 191 GLY A C 1
ATOM 1581 O O . GLY A 1 191 ? -13.871 -13.847 -6.760 1.00 95.25 191 GLY A O 1
ATOM 1582 N N . ALA A 1 192 ? -13.168 -11.716 -6.748 1.00 96.69 192 ALA A N 1
ATOM 1583 C CA . ALA A 1 192 ? -11.830 -12.039 -7.234 1.00 96.69 192 ALA A CA 1
ATOM 1584 C C . ALA A 1 192 ? -11.023 -12.809 -6.178 1.00 96.69 192 ALA A C 1
ATOM 1586 O O . ALA A 1 192 ? -11.057 -12.514 -4.977 1.00 96.69 192 ALA A O 1
ATOM 1587 N N . LYS A 1 193 ? -10.228 -13.775 -6.636 1.00 96.12 193 LYS A N 1
ATOM 1588 C CA . LYS A 1 193 ? -9.303 -14.517 -5.789 1.00 96.12 193 LYS A CA 1
ATOM 1589 C C . LYS A 1 193 ? -7.995 -13.750 -5.669 1.00 96.12 193 LYS A C 1
ATOM 1591 O O . LYS A 1 193 ? -7.206 -13.691 -6.607 1.00 96.12 193 LYS A O 1
ATOM 1596 N N . VAL A 1 194 ? -7.740 -13.222 -4.478 1.00 96.50 194 VAL A N 1
ATOM 1597 C CA . VAL A 1 194 ? -6.501 -12.504 -4.164 1.00 96.50 194 VAL A CA 1
ATOM 1598 C C . VAL A 1 194 ? -5.623 -13.363 -3.253 1.00 96.50 194 VAL A C 1
ATOM 1600 O O . VAL A 1 194 ? -6.069 -13.829 -2.203 1.00 96.50 194 VAL A O 1
ATOM 1603 N N . LYS A 1 195 ? -4.365 -13.588 -3.646 1.00 95.38 195 LYS A N 1
ATOM 1604 C CA . LYS A 1 195 ? -3.375 -14.345 -2.860 1.00 95.38 195 LYS A CA 1
ATOM 1605 C C . LYS A 1 195 ? -1.994 -13.702 -2.950 1.00 95.38 195 LYS A C 1
ATOM 1607 O O . LYS A 1 195 ? -1.645 -13.114 -3.967 1.00 95.38 195 LYS A O 1
ATOM 1612 N N . LEU A 1 196 ? -1.186 -13.871 -1.907 1.00 93.50 196 LEU A N 1
ATOM 1613 C CA . LEU A 1 196 ? 0.237 -13.559 -1.974 1.00 93.50 196 LEU A CA 1
ATOM 1614 C C . LEU A 1 196 ? 0.991 -14.763 -2.547 1.00 93.50 196 LEU A C 1
ATOM 1616 O O . LEU A 1 196 ? 0.955 -15.857 -1.973 1.00 93.50 196 LEU A O 1
ATOM 1620 N N . ILE A 1 197 ? 1.708 -14.570 -3.651 1.00 92.06 197 ILE A N 1
ATOM 1621 C CA . ILE A 1 197 ? 2.709 -15.542 -4.092 1.00 92.06 197 ILE A CA 1
ATOM 1622 C C . ILE A 1 197 ? 3.940 -15.336 -3.221 1.00 92.06 197 ILE A C 1
ATOM 1624 O O . ILE A 1 197 ? 4.516 -14.252 -3.198 1.00 92.06 197 ILE A O 1
ATOM 1628 N N . LYS A 1 198 ? 4.292 -16.370 -2.456 1.00 84.19 198 LYS A N 1
ATOM 1629 C CA . LYS A 1 198 ? 5.416 -16.335 -1.517 1.00 84.19 198 LYS A CA 1
ATOM 1630 C C . LYS A 1 198 ? 6.759 -16.258 -2.253 1.00 84.19 198 LYS A C 1
ATOM 1632 O O . LYS A 1 198 ? 6.834 -16.720 -3.393 1.00 84.19 198 LYS A O 1
ATOM 1637 N N . PRO A 1 199 ? 7.819 -15.793 -1.566 1.00 78.75 199 PRO A N 1
ATOM 1638 C CA . PRO A 1 199 ? 9.167 -15.777 -2.119 1.00 78.75 199 PRO A CA 1
ATOM 1639 C C . PRO A 1 199 ? 9.571 -17.129 -2.693 1.00 78.75 199 PRO A C 1
ATOM 1641 O O . PRO A 1 199 ? 9.578 -18.148 -2.004 1.00 78.75 199 PRO A O 1
ATOM 1644 N N . SER A 1 200 ? 9.865 -17.121 -3.988 1.00 77.12 200 SER A N 1
ATOM 1645 C CA . SER A 1 200 ? 10.300 -18.270 -4.772 1.00 77.12 200 SER A CA 1
ATOM 1646 C C . SER A 1 200 ? 11.153 -17.786 -5.946 1.00 77.12 200 SER A C 1
ATOM 1648 O O . SER A 1 200 ? 11.295 -16.581 -6.158 1.00 77.12 200 SER A O 1
ATOM 1650 N N . VAL A 1 201 ? 11.670 -18.717 -6.750 1.00 66.75 201 VAL A N 1
ATOM 1651 C CA . VAL A 1 201 ? 12.395 -18.398 -7.996 1.00 66.75 201 VAL A CA 1
ATOM 1652 C C . VAL A 1 201 ? 11.531 -17.575 -8.965 1.00 66.75 201 VAL A C 1
ATOM 1654 O O . VAL A 1 201 ? 12.054 -16.778 -9.733 1.00 66.75 201 VAL A O 1
ATOM 1657 N N . HIS A 1 202 ? 10.204 -17.717 -8.899 1.00 65.81 202 HIS A N 1
ATOM 1658 C CA . HIS A 1 202 ? 9.257 -16.983 -9.746 1.00 65.81 202 HIS A CA 1
ATOM 1659 C C . HIS A 1 202 ? 8.910 -15.582 -9.211 1.00 65.81 202 HIS A C 1
ATOM 1661 O O . HIS A 1 202 ? 8.095 -14.878 -9.804 1.00 65.81 202 HIS A O 1
ATOM 1667 N N . GLY A 1 203 ? 9.531 -15.164 -8.105 1.00 79.00 203 GLY A N 1
ATOM 1668 C CA . GLY A 1 203 ? 9.293 -13.880 -7.459 1.00 79.00 203 GLY A CA 1
ATOM 1669 C C . GLY A 1 203 ? 8.240 -13.937 -6.351 1.00 79.00 203 GLY A C 1
ATOM 1670 O O . GLY A 1 203 ? 7.654 -14.977 -6.054 1.00 79.00 203 GLY A O 1
ATOM 1671 N N . THR A 1 204 ? 8.039 -12.783 -5.719 1.00 89.19 204 THR A N 1
ATOM 1672 C CA . THR A 1 204 ? 6.992 -12.525 -4.719 1.00 89.19 204 THR A CA 1
ATOM 1673 C C . THR A 1 204 ? 6.098 -11.430 -5.270 1.00 89.19 204 THR A C 1
ATOM 1675 O O . THR A 1 204 ? 6.609 -10.536 -5.943 1.00 89.19 204 THR A O 1
ATOM 1678 N N . GLY A 1 205 ? 4.803 -11.482 -4.980 1.00 93.06 205 GLY A N 1
ATOM 1679 C CA . GLY A 1 205 ? 3.889 -10.406 -5.348 1.00 93.06 205 GLY A CA 1
ATOM 1680 C C . GLY A 1 205 ? 2.432 -10.753 -5.088 1.00 93.06 205 GLY A C 1
ATOM 1681 O O . GLY A 1 205 ? 2.082 -11.915 -4.832 1.00 93.06 205 GLY A O 1
ATOM 1682 N N . VAL A 1 206 ? 1.578 -9.739 -5.145 1.00 95.88 206 VAL A N 1
ATOM 1683 C CA . VAL A 1 206 ? 0.129 -9.893 -5.066 1.00 95.88 206 VAL A CA 1
ATOM 1684 C C . VAL A 1 206 ? -0.364 -10.457 -6.390 1.00 95.88 206 VAL A C 1
ATOM 1686 O O . VAL A 1 206 ? -0.083 -9.933 -7.467 1.00 95.88 206 VAL A O 1
ATOM 1689 N N . TYR A 1 207 ? -1.096 -11.559 -6.297 1.00 96.25 207 TYR A N 1
ATOM 1690 C CA . TYR A 1 207 ? -1.753 -12.193 -7.424 1.00 96.25 207 TYR A CA 1
ATOM 1691 C C . TYR A 1 207 ? -3.258 -12.012 -7.319 1.00 96.25 207 TYR A C 1
ATOM 1693 O O . TYR A 1 207 ? -3.842 -12.242 -6.251 1.00 96.25 207 TYR A O 1
ATOM 1701 N N . ILE A 1 208 ? -3.870 -11.674 -8.447 1.00 96.56 208 ILE A N 1
ATOM 1702 C CA . ILE A 1 208 ? -5.307 -11.489 -8.603 1.00 96.56 208 ILE A CA 1
ATOM 1703 C C . ILE A 1 208 ? -5.796 -12.372 -9.741 1.00 96.56 208 ILE A C 1
ATOM 1705 O O . ILE A 1 208 ? -5.206 -12.382 -10.815 1.00 96.56 208 ILE A O 1
ATOM 1709 N N . ASP A 1 209 ? -6.886 -13.084 -9.491 1.00 95.25 209 ASP A N 1
ATOM 1710 C CA . ASP A 1 209 ? -7.630 -13.854 -10.483 1.00 95.25 209 ASP A CA 1
ATOM 1711 C C . ASP A 1 209 ? -9.096 -13.414 -10.422 1.00 95.25 209 ASP A C 1
ATOM 1713 O O . ASP A 1 209 ? -9.777 -13.583 -9.404 1.00 95.25 209 ASP A O 1
ATOM 1717 N N . THR A 1 210 ? -9.554 -12.774 -11.498 1.00 91.56 210 THR A N 1
ATOM 1718 C CA . THR A 1 210 ? -10.927 -12.275 -11.657 1.00 91.56 210 THR A CA 1
ATOM 1719 C C . THR A 1 210 ? -11.810 -13.247 -12.437 1.00 91.56 210 THR A C 1
ATOM 1721 O O . THR A 1 210 ? -12.908 -12.868 -12.838 1.00 91.56 210 THR A O 1
ATOM 1724 N N . THR A 1 211 ? -11.358 -14.483 -12.683 1.00 86.44 211 THR A N 1
ATOM 1725 C CA . THR A 1 211 ? -11.898 -15.483 -13.630 1.00 86.44 211 THR A CA 1
ATOM 1726 C C . THR A 1 211 ? -11.786 -15.123 -15.114 1.00 86.44 211 THR A C 1
ATOM 1728 O O . THR A 1 211 ? -11.842 -16.017 -15.955 1.00 86.44 211 THR A O 1
ATOM 1731 N N . GLN A 1 212 ? -11.627 -13.838 -15.443 1.00 88.56 212 GLN A N 1
ATOM 1732 C CA . GLN A 1 212 ? -11.423 -13.349 -16.809 1.00 88.56 212 GLN A CA 1
ATOM 1733 C C . GLN A 1 212 ? -9.947 -13.091 -17.092 1.00 88.56 212 GLN A C 1
ATOM 1735 O O . GLN A 1 212 ? -9.461 -13.462 -18.155 1.00 88.56 212 GLN A O 1
ATOM 1740 N N . ASP A 1 213 ? -9.250 -12.515 -16.112 1.00 90.81 213 ASP A N 1
ATOM 1741 C CA . ASP A 1 213 ? -7.843 -12.159 -16.203 1.00 90.81 213 ASP A CA 1
ATOM 1742 C C . ASP A 1 213 ? -7.092 -12.597 -14.946 1.00 90.81 213 ASP A C 1
ATOM 1744 O O . ASP A 1 213 ? -7.631 -12.623 -13.832 1.00 90.81 213 ASP A O 1
ATOM 1748 N N . GLU A 1 214 ? -5.811 -12.897 -15.137 1.00 93.44 214 GLU A N 1
ATOM 1749 C CA . GLU A 1 214 ? -4.864 -13.170 -14.066 1.00 93.44 214 GLU A CA 1
ATOM 1750 C C . GLU A 1 214 ? -3.757 -12.120 -14.098 1.00 93.44 214 GLU A C 1
ATOM 1752 O O . GLU A 1 214 ? -3.109 -11.907 -15.124 1.00 93.44 214 GLU A O 1
ATOM 1757 N N . ILE A 1 215 ? -3.526 -11.463 -12.963 1.00 94.25 215 ILE A N 1
ATOM 1758 C CA . ILE A 1 215 ? -2.491 -10.439 -12.824 1.00 94.25 215 ILE A CA 1
ATOM 1759 C C . ILE A 1 215 ? -1.555 -10.853 -11.698 1.00 94.25 215 ILE A C 1
ATOM 1761 O O . ILE A 1 215 ? -1.976 -11.055 -10.558 1.00 94.25 215 ILE A O 1
ATOM 1765 N N . PHE A 1 216 ? -0.269 -10.964 -12.020 1.00 94.00 216 PHE A N 1
ATOM 1766 C CA . PHE A 1 216 ? 0.797 -11.171 -11.048 1.00 94.00 216 PHE A CA 1
ATOM 1767 C C . PHE A 1 216 ? 1.583 -9.876 -10.843 1.00 94.00 216 PHE A C 1
ATOM 1769 O O . PHE A 1 216 ? 1.811 -9.144 -11.802 1.00 94.00 216 PHE A O 1
ATOM 1776 N N . LYS A 1 217 ? 2.008 -9.631 -9.596 1.00 93.56 217 LYS A N 1
ATOM 1777 C CA . LYS A 1 217 ? 2.616 -8.376 -9.137 1.00 93.56 217 LYS A CA 1
ATOM 1778 C C . LYS A 1 217 ? 1.679 -7.173 -9.272 1.00 93.56 217 LYS A C 1
ATOM 1780 O O . LYS A 1 217 ? 2.087 -6.096 -9.684 1.00 93.56 217 LYS A O 1
ATOM 1785 N N . TYR A 1 218 ? 0.408 -7.343 -8.912 1.00 96.19 218 TYR A N 1
ATOM 1786 C CA . TYR A 1 218 ? -0.593 -6.274 -9.016 1.00 96.19 218 TYR A CA 1
ATOM 1787 C C . TYR A 1 218 ? -0.200 -4.989 -8.261 1.00 96.19 218 TYR A C 1
ATOM 1789 O O . TYR A 1 218 ? -0.565 -3.890 -8.663 1.00 96.19 218 TYR A O 1
ATOM 1797 N N . GLU A 1 219 ? 0.583 -5.108 -7.187 1.00 95.62 219 GLU A N 1
ATOM 1798 C CA . GLU A 1 219 ? 1.112 -3.977 -6.426 1.00 95.62 219 GLU A CA 1
ATOM 1799 C C . GLU A 1 219 ? 1.963 -3.008 -7.254 1.00 95.62 219 GLU A C 1
ATOM 1801 O O . GLU A 1 219 ? 2.010 -1.829 -6.914 1.00 95.62 219 GLU A O 1
ATOM 1806 N N . THR A 1 220 ? 2.619 -3.461 -8.330 1.00 93.88 220 THR A N 1
ATOM 1807 C CA . THR A 1 220 ? 3.523 -2.600 -9.108 1.00 93.88 220 THR A CA 1
ATOM 1808 C C . THR A 1 220 ? 2.776 -1.518 -9.872 1.00 93.88 220 THR A C 1
ATOM 1810 O O . THR A 1 220 ? 3.361 -0.488 -10.167 1.00 93.88 220 THR A O 1
ATOM 1813 N N . SER A 1 221 ? 1.482 -1.709 -10.149 1.00 94.94 221 SER A N 1
ATOM 1814 C CA . SER A 1 221 ? 0.623 -0.692 -10.773 1.00 94.94 221 SER A CA 1
ATOM 1815 C C . SER A 1 221 ? 0.317 0.503 -9.865 1.00 94.94 221 SER A C 1
ATOM 1817 O O . SER A 1 221 ? -0.314 1.450 -10.315 1.00 94.94 221 SER A O 1
ATOM 1819 N N . PHE A 1 222 ? 0.734 0.450 -8.598 1.00 96.31 222 PHE A N 1
ATOM 1820 C CA . PHE A 1 222 ? 0.533 1.508 -7.604 1.00 96.31 222 PHE A CA 1
ATOM 1821 C C . PHE A 1 222 ? 1.857 2.137 -7.168 1.00 96.31 222 PHE A C 1
ATOM 1823 O O . PHE A 1 222 ? 1.892 2.848 -6.162 1.00 96.31 222 PHE A O 1
ATOM 1830 N N . ILE A 1 223 ? 2.950 1.817 -7.863 1.00 95.88 223 ILE A N 1
ATOM 1831 C CA . ILE A 1 223 ? 4.286 2.320 -7.568 1.00 95.88 223 ILE A CA 1
ATOM 1832 C C . ILE A 1 223 ? 4.769 3.105 -8.778 1.00 95.88 223 ILE A C 1
ATOM 1834 O O . ILE A 1 223 ? 4.801 2.570 -9.882 1.00 95.88 223 ILE A O 1
ATOM 1838 N N . ASP A 1 224 ? 5.195 4.339 -8.540 1.00 94.75 224 ASP A N 1
ATOM 1839 C CA . ASP A 1 224 ? 5.682 5.249 -9.566 1.00 94.75 224 ASP A CA 1
ATOM 1840 C C . ASP A 1 224 ? 7.007 5.902 -9.179 1.00 94.75 224 ASP A C 1
ATOM 1842 O O . ASP A 1 224 ? 7.400 5.923 -8.014 1.00 94.75 224 ASP A O 1
ATOM 1846 N N . ILE A 1 225 ? 7.699 6.454 -10.173 1.00 92.62 225 ILE A N 1
ATOM 1847 C CA . ILE A 1 225 ? 8.906 7.261 -10.007 1.00 92.62 225 ILE A CA 1
ATOM 1848 C C . ILE A 1 225 ? 8.545 8.714 -10.293 1.00 92.62 225 ILE A C 1
ATOM 1850 O O . ILE A 1 225 ? 8.160 9.076 -11.407 1.00 92.62 225 ILE A O 1
ATOM 1854 N N . LYS A 1 226 ? 8.739 9.568 -9.297 1.00 90.75 226 LYS A N 1
ATOM 1855 C CA . LYS A 1 226 ? 8.694 11.014 -9.451 1.00 90.75 226 LYS A CA 1
ATOM 1856 C C . LYS A 1 226 ? 10.120 11.532 -9.568 1.00 90.75 226 LYS A C 1
ATOM 1858 O O . LYS A 1 226 ? 10.919 11.360 -8.658 1.00 90.75 226 LYS A O 1
ATOM 1863 N N . VAL A 1 227 ? 10.433 12.165 -10.691 1.00 87.06 227 VAL A N 1
ATOM 1864 C CA . VAL A 1 227 ? 11.753 12.755 -10.948 1.00 87.06 227 VAL A CA 1
ATOM 1865 C C . VAL A 1 227 ? 11.638 14.269 -10.877 1.00 87.06 227 VAL A C 1
ATOM 1867 O O . VAL A 1 227 ? 10.739 14.840 -11.498 1.00 87.06 227 VAL A O 1
ATOM 1870 N N . ASN A 1 228 ? 12.543 14.916 -10.142 1.00 84.12 228 ASN A N 1
ATOM 1871 C CA . ASN A 1 228 ? 12.651 16.368 -10.123 1.00 84.12 228 ASN A CA 1
ATOM 1872 C C . ASN A 1 228 ? 13.910 16.802 -10.879 1.00 84.12 228 ASN A C 1
ATOM 1874 O O . ASN A 1 228 ? 15.002 16.260 -10.699 1.00 84.12 228 ASN A O 1
ATOM 1878 N N . PHE A 1 229 ? 13.751 17.815 -11.722 1.00 80.25 229 PHE A N 1
ATOM 1879 C CA . PHE A 1 229 ? 14.837 18.395 -12.507 1.00 80.25 229 PHE A CA 1
ATOM 1880 C C . PHE A 1 229 ? 15.366 19.649 -11.828 1.00 80.25 229 PHE A C 1
ATOM 1882 O O . PHE A 1 229 ? 14.623 20.361 -11.143 1.00 80.25 229 PHE A O 1
ATOM 1889 N N . ASP A 1 230 ? 16.633 19.971 -12.066 1.00 70.69 230 ASP A N 1
ATOM 1890 C CA . ASP A 1 230 ? 17.124 21.303 -11.746 1.00 70.69 230 ASP A CA 1
ATOM 1891 C C . ASP A 1 230 ? 16.424 22.339 -12.642 1.00 70.69 230 ASP A C 1
ATOM 1893 O O . ASP A 1 230 ? 16.193 22.112 -13.830 1.00 70.69 230 ASP A O 1
ATOM 1897 N N . ASN A 1 231 ? 16.095 23.509 -12.080 1.00 57.03 231 ASN A N 1
ATOM 1898 C CA . ASN A 1 231 ? 15.324 24.602 -12.709 1.00 57.03 231 ASN A CA 1
ATOM 1899 C C . ASN A 1 231 ? 15.909 25.176 -14.030 1.00 57.03 231 ASN A C 1
ATOM 1901 O O . ASN A 1 231 ? 15.460 26.218 -14.506 1.00 57.03 231 ASN A O 1
ATOM 1905 N N . LYS A 1 232 ? 16.913 24.538 -14.636 1.00 53.56 232 LYS A N 1
ATOM 1906 C CA . LYS A 1 232 ? 17.422 24.845 -15.978 1.00 53.56 232 LYS A CA 1
ATOM 1907 C C . LYS A 1 232 ? 16.608 24.188 -17.105 1.00 53.56 232 LYS A C 1
ATOM 1909 O O . LYS A 1 232 ? 16.770 24.602 -18.248 1.00 53.56 232 LYS A O 1
ATOM 1914 N N . GLY A 1 233 ? 15.718 23.243 -16.788 1.00 45.28 233 GLY A N 1
ATOM 1915 C CA . GLY A 1 233 ? 14.848 22.533 -17.739 1.00 45.28 233 GLY A CA 1
ATOM 1916 C C . GLY A 1 233 ? 13.358 22.861 -17.586 1.00 45.28 233 GLY A C 1
ATOM 1917 O O . GLY A 1 233 ? 12.508 21.984 -17.674 1.00 45.28 233 GLY A O 1
ATOM 1918 N N . GLY A 1 234 ? 13.010 24.113 -17.284 1.00 39.16 234 GLY A N 1
ATOM 1919 C CA . GLY A 1 234 ? 11.617 24.561 -17.301 1.00 39.16 234 GLY A CA 1
ATOM 1920 C C . GLY A 1 234 ? 11.205 24.965 -18.714 1.00 39.16 234 GLY A C 1
ATOM 1921 O O . GLY A 1 234 ? 11.713 25.962 -19.214 1.00 39.16 234 GLY A O 1
ATOM 1922 N N . ILE A 1 235 ? 10.315 24.177 -19.325 1.00 42.16 235 ILE A N 1
ATOM 1923 C CA . ILE A 1 235 ? 9.434 24.484 -20.470 1.00 42.16 235 ILE A CA 1
ATOM 1924 C C . ILE A 1 235 ? 9.845 25.725 -21.293 1.00 42.16 235 ILE A C 1
ATOM 1926 O O . ILE A 1 235 ? 9.590 26.868 -20.902 1.00 42.16 235 ILE A O 1
ATOM 1930 N N . LYS A 1 236 ? 10.362 25.483 -22.500 1.00 34.88 236 LYS A N 1
ATOM 1931 C CA . LYS A 1 236 ? 10.108 26.353 -23.653 1.00 34.88 236 LYS A CA 1
ATOM 1932 C C . LYS A 1 236 ? 9.273 25.603 -24.674 1.00 34.88 236 LYS A C 1
ATOM 1934 O O . LYS A 1 236 ? 9.590 24.418 -24.911 1.00 34.88 236 LYS A O 1
#

Secondary structure (DSSP, 8-state):
-----HHHHHHHHHHSSS-HHHHHHHH---HHHHHHHHTTSS-GGGS-HHHHHHHHHHHHHHHHHHHHHTTS-HHHHTPPPPHHHHHHHHHHHHHHHHHH-TTSS------EEE---EEPTTS-EETTS--EEEEEEEEEEEETTEEEEEEEEEEEE--S---TTPPEEEEEEEE-HHHHHHHHHHHHHTT-EEEEEPSSTT--EEEEE-SS-EEESGGGGGEEEEEEE-TT----

pLDDT: mean 87.57, std 11.57, range [34.88, 97.38]

Organism: Staphylococcus aureus (NCBI:txid1280)

Nearest PDB structures (foldseek):
  8jfr-assembly2_C  TM=9.541E-01  e=3.306E-03  Staphylococcus delphini
  8jfu-assembly2_C  TM=9.745E-01  e=1.418E-02  Staphylococcus delphini
  8jfr-assembly1_D  TM=9.581E-01  e=1.341E-02  Staphylococcus delphini
  8jg9-assembly1_F  TM=5.233E-01  e=4.374E-03  Staphylococcus delphini
  6j8y-assembly1_C  TM=2.270E-01  e=6.390E-01  Homo sapiens